Protein AF-A0A1K1NMK6-F1 (afdb_monomer_lite)

Structure (mmCIF, N/CA/C/O backbone):
data_AF-A0A1K1NMK6-F1
#
_entry.id   AF-A0A1K1NMK6-F1
#
loop_
_atom_site.group_PDB
_atom_site.id
_atom_site.type_symbol
_atom_site.label_atom_id
_atom_site.label_alt_id
_atom_site.label_comp_id
_atom_site.label_asym_id
_atom_site.label_entity_id
_atom_site.label_seq_id
_atom_site.pdbx_PDB_ins_code
_atom_site.Cartn_x
_atom_site.Cartn_y
_atom_site.Cartn_z
_atom_site.occupancy
_atom_site.B_iso_or_equiv
_atom_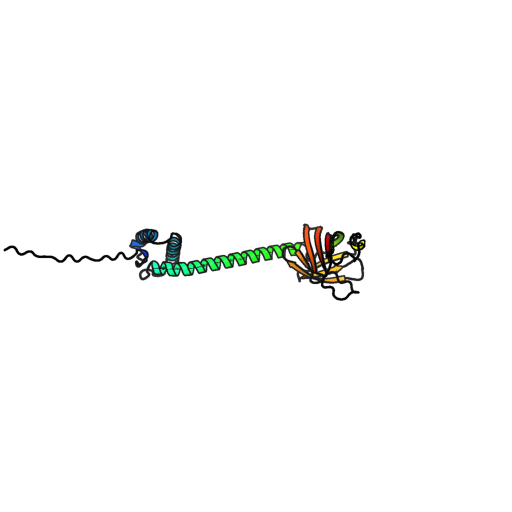site.auth_seq_id
_atom_site.auth_comp_id
_atom_site.auth_asym_id
_atom_site.auth_atom_id
_atom_site.pdbx_PDB_model_num
ATOM 1 N N . MET A 1 1 ? -52.861 19.900 84.228 1.00 41.59 1 MET A N 1
ATOM 2 C CA . MET A 1 1 ? -51.596 20.229 83.531 1.00 41.59 1 MET A CA 1
ATOM 3 C C . MET A 1 1 ? -51.278 19.106 82.549 1.00 41.59 1 MET A C 1
ATOM 5 O O . MET A 1 1 ? -50.979 18.002 82.983 1.00 41.59 1 MET A O 1
ATOM 9 N N . LYS A 1 2 ? -51.479 19.340 81.243 1.00 37.47 2 LYS A N 1
ATOM 10 C CA . LYS A 1 2 ? -51.299 18.334 80.180 1.00 37.47 2 LYS A CA 1
ATOM 11 C C . LYS A 1 2 ? -49.814 18.257 79.798 1.00 37.47 2 LYS A C 1
ATOM 13 O O . LYS A 1 2 ? -49.219 19.284 79.493 1.00 37.47 2 LYS A O 1
ATOM 18 N N . LYS A 1 3 ? -49.226 17.058 79.843 1.00 41.28 3 LYS A N 1
ATOM 19 C CA . LYS A 1 3 ? -47.840 16.796 79.424 1.00 41.28 3 LYS A CA 1
ATOM 20 C C . LYS A 1 3 ? -47.791 16.722 77.897 1.00 41.28 3 LYS A C 1
ATOM 22 O O . LYS A 1 3 ? -48.452 15.870 77.313 1.00 41.28 3 LYS A O 1
ATOM 27 N N . ILE A 1 4 ? -47.031 17.613 77.267 1.00 52.38 4 ILE A N 1
ATOM 28 C CA . ILE A 1 4 ? -46.725 17.554 75.835 1.00 52.38 4 ILE A CA 1
ATOM 29 C C . ILE A 1 4 ? -45.459 16.709 75.694 1.00 52.38 4 ILE A C 1
ATOM 31 O O . ILE A 1 4 ? -44.402 17.084 76.195 1.00 52.38 4 ILE A O 1
ATOM 35 N N . ILE A 1 5 ? -45.587 15.547 75.058 1.00 50.03 5 ILE A N 1
ATOM 36 C CA . ILE A 1 5 ? -44.456 14.703 74.670 1.00 50.03 5 ILE A CA 1
ATOM 37 C C . ILE A 1 5 ? -44.016 15.182 73.287 1.00 50.03 5 ILE A C 1
ATOM 39 O O . ILE A 1 5 ? -44.765 15.055 72.321 1.00 50.03 5 ILE A O 1
ATOM 43 N N . VAL A 1 6 ? -42.819 15.756 73.202 1.00 47.81 6 VAL A N 1
ATOM 44 C CA . VAL A 1 6 ? -42.178 16.116 71.932 1.00 47.81 6 VAL A CA 1
ATOM 45 C C . VAL A 1 6 ? -41.347 14.916 71.483 1.00 47.81 6 VAL A C 1
ATOM 47 O O . VAL A 1 6 ? -40.351 14.576 72.116 1.00 47.81 6 VAL A O 1
ATOM 50 N N . ILE A 1 7 ? -41.782 14.250 70.413 1.00 49.03 7 ILE A N 1
ATOM 51 C CA . ILE A 1 7 ? -41.023 13.188 69.742 1.00 49.03 7 ILE A CA 1
ATOM 52 C C . ILE A 1 7 ? -40.043 13.865 68.772 1.00 49.03 7 ILE A C 1
ATOM 54 O O . ILE A 1 7 ? -40.498 14.631 67.918 1.00 49.03 7 ILE A O 1
ATOM 58 N N . PRO A 1 8 ? -38.724 13.613 68.848 1.00 53.25 8 PRO A N 1
ATOM 59 C CA . PRO A 1 8 ? -37.797 14.135 67.857 1.00 53.25 8 PRO A CA 1
ATOM 60 C C . PRO A 1 8 ? -37.949 13.337 66.555 1.00 53.25 8 PRO A C 1
ATOM 62 O O . PRO A 1 8 ? -37.657 12.142 66.502 1.00 53.25 8 PRO A O 1
ATOM 65 N N . LEU A 1 9 ? -38.416 14.005 65.495 1.00 44.66 9 LEU A N 1
ATOM 66 C CA . LEU A 1 9 ? -38.339 13.497 64.128 1.00 44.66 9 LEU A CA 1
ATOM 67 C C . LEU A 1 9 ? -36.859 13.322 63.753 1.00 44.66 9 LEU A C 1
ATOM 69 O O . LEU A 1 9 ? -36.148 14.293 63.495 1.00 44.66 9 LEU A O 1
ATOM 73 N N . LEU A 1 10 ? -36.408 12.071 63.698 1.00 42.81 10 LEU A N 1
ATOM 74 C CA . LEU A 1 10 ? -35.197 11.670 62.990 1.00 42.81 10 LEU A CA 1
ATOM 75 C C . LEU A 1 10 ? -35.411 11.928 61.491 1.00 42.81 10 LEU A C 1
ATOM 77 O O . LEU A 1 10 ? -35.935 11.090 60.760 1.00 42.81 10 LEU A O 1
ATOM 81 N N . LEU A 1 11 ? -35.026 13.122 61.042 1.00 44.97 11 LEU A N 1
ATOM 82 C CA . LEU A 1 11 ? -34.820 13.438 59.633 1.00 44.97 11 LEU A CA 1
ATOM 83 C C . LEU A 1 11 ? -33.660 12.576 59.122 1.00 44.97 11 LEU A C 1
ATOM 85 O O . LEU A 1 11 ? -32.487 12.909 59.289 1.00 44.97 11 LEU A O 1
ATOM 89 N N . ILE A 1 12 ? -33.998 11.438 58.516 1.00 45.38 12 ILE A N 1
ATOM 90 C CA . ILE A 1 12 ? -33.067 10.648 57.716 1.00 45.38 12 ILE A CA 1
ATOM 91 C C . ILE A 1 12 ? -32.702 11.517 56.512 1.00 45.38 12 ILE A C 1
ATOM 93 O O . ILE A 1 12 ? -33.475 11.648 55.563 1.00 45.38 12 ILE A O 1
ATOM 97 N N . PHE A 1 13 ? -31.519 12.125 56.559 1.00 42.12 13 PHE A N 1
ATOM 98 C CA . PHE A 1 13 ? -30.844 12.660 55.385 1.00 42.12 13 PHE A CA 1
ATOM 99 C C . PHE A 1 13 ? -30.559 11.491 54.432 1.00 42.12 13 PHE A C 1
ATOM 101 O O . PHE A 1 13 ? -29.486 10.889 54.465 1.00 42.12 13 PHE A O 1
ATOM 108 N N . ILE A 1 14 ? -31.528 11.144 53.580 1.00 45.88 14 ILE A N 1
ATOM 109 C CA . ILE A 1 14 ? -31.266 10.384 52.358 1.00 45.88 14 ILE A CA 1
ATOM 110 C C . ILE A 1 14 ? -30.498 11.355 51.468 1.00 45.88 14 ILE A C 1
ATOM 112 O O . ILE A 1 14 ? -31.079 12.105 50.688 1.00 45.88 14 ILE A O 1
ATOM 116 N N . GLY A 1 15 ? -29.183 11.426 51.675 1.00 44.81 15 GLY A N 1
ATOM 117 C CA . GLY A 1 15 ? -28.306 12.158 50.780 1.00 44.81 15 GLY A CA 1
ATOM 118 C C . GLY A 1 15 ? -28.597 11.693 49.359 1.00 44.81 15 GLY A C 1
ATOM 119 O O . GLY A 1 15 ? -28.659 10.489 49.107 1.00 44.81 15 GLY A O 1
ATOM 120 N N . CYS A 1 16 ? -28.825 12.643 48.452 1.00 60.47 16 CYS A N 1
ATOM 121 C CA . CYS A 1 16 ? -28.960 12.400 47.021 1.00 60.47 16 CYS A CA 1
ATOM 122 C C . CYS A 1 16 ? -27.633 11.853 46.471 1.00 60.47 16 CYS A C 1
ATOM 124 O O . CYS A 1 16 ? -26.895 12.562 45.792 1.00 60.47 16 CYS A O 1
ATOM 126 N N . SER A 1 17 ? -27.290 10.605 46.797 1.00 70.25 17 SER A N 1
ATOM 127 C CA . SER A 1 17 ? -26.200 9.897 46.143 1.00 70.25 17 SER A CA 1
ATOM 128 C C . SER A 1 17 ? -26.607 9.713 44.691 1.00 70.25 17 SER A C 1
ATOM 130 O O . SER A 1 17 ? -27.687 9.171 44.421 1.00 70.25 17 SER A O 1
ATOM 132 N N . LYS A 1 18 ? -25.763 10.170 43.769 1.00 86.88 18 LYS A N 1
ATOM 133 C CA . LYS A 1 18 ? -26.010 10.022 42.335 1.00 86.88 18 LYS A CA 1
ATOM 134 C C . LYS A 1 18 ? -26.200 8.545 42.001 1.00 86.88 18 LYS A C 1
ATOM 136 O O . LYS A 1 18 ? -25.515 7.684 42.559 1.00 86.88 18 LYS A O 1
ATOM 141 N N . ALA A 1 19 ? -27.105 8.228 41.083 1.00 90.25 19 ALA A N 1
ATOM 142 C CA . ALA A 1 19 ? -27.350 6.855 40.662 1.00 90.25 19 ALA A CA 1
ATOM 143 C C . ALA A 1 19 ? -26.067 6.163 40.162 1.00 90.25 19 ALA A C 1
ATOM 145 O O . ALA A 1 19 ? -25.898 4.966 40.389 1.00 90.25 19 ALA A O 1
ATOM 146 N N . ILE A 1 20 ? -25.130 6.908 39.560 1.00 92.94 20 ILE A N 1
ATOM 147 C CA . ILE A 1 20 ? -23.831 6.377 39.101 1.00 92.94 20 ILE A CA 1
ATOM 148 C C . ILE A 1 20 ? -22.909 5.902 40.243 1.00 92.94 20 ILE A C 1
ATOM 150 O O . ILE A 1 20 ? -22.047 5.048 40.034 1.00 92.94 20 ILE A O 1
ATOM 154 N N . GLU A 1 21 ? -23.091 6.405 41.464 1.00 93.81 21 GLU A N 1
ATOM 155 C CA . GLU A 1 21 ? -22.270 6.042 42.629 1.00 93.81 21 GLU A CA 1
ATOM 156 C C . GLU A 1 21 ? -22.760 4.758 43.316 1.00 93.81 21 GLU A C 1
ATOM 158 O O . GLU A 1 21 ? -22.077 4.218 44.193 1.00 93.81 21 GLU A O 1
ATOM 163 N N . LYS A 1 22 ? -23.928 4.241 42.910 1.00 93.44 22 LYS A N 1
ATOM 164 C CA . LYS A 1 22 ? -24.489 3.000 43.441 1.00 93.44 22 LYS A CA 1
ATOM 165 C C . LYS A 1 22 ? -23.594 1.804 43.114 1.00 93.44 22 LYS A C 1
ATOM 167 O O . LYS A 1 22 ? -23.014 1.699 42.030 1.00 93.44 22 LYS A O 1
ATOM 172 N N . LYS A 1 23 ? -23.542 0.856 44.053 1.00 94.81 23 LYS A N 1
ATOM 173 C CA . LYS A 1 23 ? -23.023 -0.494 43.801 1.00 94.81 23 LYS A CA 1
ATOM 174 C C . LYS A 1 23 ? -23.967 -1.241 42.867 1.00 94.81 23 LYS A C 1
ATOM 176 O O . LYS A 1 23 ? -25.185 -1.125 43.000 1.00 94.81 23 LYS A O 1
ATOM 181 N N . TYR A 1 24 ? -23.401 -2.025 41.962 1.00 94.88 24 TYR A N 1
ATOM 182 C CA . TYR A 1 24 ? -24.178 -2.835 41.042 1.00 94.88 24 TYR A CA 1
ATOM 183 C C . TYR A 1 24 ? -24.958 -3.929 41.774 1.00 94.88 24 TYR A C 1
ATOM 185 O O . T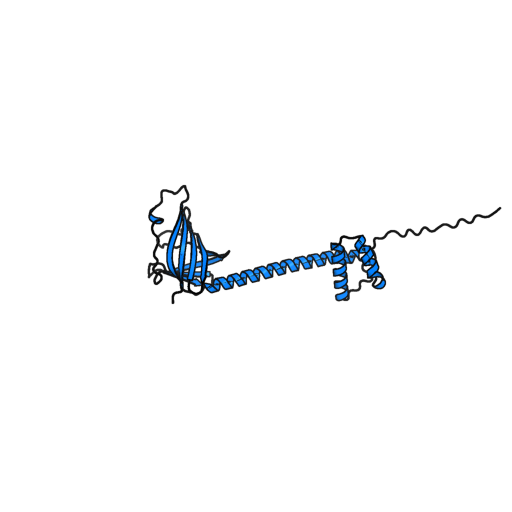YR A 1 24 ? -24.429 -4.652 42.621 1.00 94.88 24 TYR A O 1
ATOM 193 N N . LYS A 1 25 ? -26.227 -4.084 41.395 1.00 93.50 25 LYS A N 1
ATOM 194 C CA . LYS A 1 25 ? -27.092 -5.183 41.821 1.00 93.50 25 LYS A CA 1
ATOM 195 C C . LYS A 1 25 ? -27.885 -5.676 40.621 1.00 93.50 25 LYS A C 1
ATOM 197 O O . LYS A 1 25 ? -28.603 -4.910 39.989 1.00 93.50 25 LYS A O 1
ATOM 202 N N . LYS A 1 26 ? -27.816 -6.983 40.352 1.00 92.06 26 LYS A N 1
ATOM 203 C CA . LYS A 1 26 ? -28.509 -7.610 39.213 1.00 92.06 26 LYS A CA 1
ATOM 204 C C . LYS A 1 26 ? -30.023 -7.353 39.225 1.00 92.06 26 LYS A C 1
ATOM 206 O O . LYS A 1 26 ? -30.609 -7.158 38.170 1.00 92.06 26 LYS A O 1
ATOM 211 N N . ALA A 1 27 ? -30.644 -7.343 40.407 1.00 93.62 27 ALA A N 1
ATOM 212 C CA . ALA A 1 27 ? -32.090 -7.165 40.551 1.00 93.62 27 ALA A CA 1
ATOM 213 C C . ALA A 1 27 ? -32.581 -5.755 40.174 1.00 93.62 27 ALA A C 1
ATOM 215 O O . ALA A 1 27 ? -33.687 -5.629 39.665 1.00 93.62 27 ALA A O 1
ATOM 216 N N . SER A 1 28 ? -31.769 -4.714 40.392 1.00 92.94 28 SER A N 1
ATOM 217 C CA . SER A 1 28 ? -32.135 -3.311 40.136 1.00 92.94 28 SER A CA 1
ATOM 218 C C . SER A 1 28 ? -31.441 -2.713 38.912 1.00 92.94 28 SER A C 1
ATOM 220 O O . SER A 1 28 ? -31.580 -1.522 38.652 1.00 92.94 28 SER A O 1
ATOM 222 N N . GLU A 1 29 ? -30.691 -3.508 38.143 1.00 93.00 29 GLU A N 1
ATOM 223 C CA . GLU A 1 29 ? -29.824 -3.009 37.071 1.00 93.00 29 GLU A CA 1
ATOM 224 C C . GLU A 1 29 ? -30.554 -2.111 36.070 1.00 93.00 29 GLU A C 1
ATOM 226 O O . GLU A 1 29 ? -30.067 -1.035 35.731 1.00 93.00 29 GLU A O 1
ATOM 231 N N . THR A 1 30 ? -31.722 -2.537 35.591 1.00 94.44 30 THR A N 1
ATOM 232 C CA . THR A 1 30 ? -32.489 -1.780 34.595 1.00 94.44 30 THR A CA 1
ATOM 233 C C . THR A 1 30 ? -32.907 -0.412 35.133 1.00 94.44 30 THR A C 1
ATOM 235 O O . THR A 1 30 ? -32.768 0.594 34.438 1.00 94.44 30 THR A O 1
ATOM 238 N N . GLU A 1 31 ? -33.380 -0.364 36.378 1.00 95.12 31 GLU A N 1
ATOM 239 C CA . GLU A 1 31 ? -33.800 0.869 37.049 1.00 95.12 31 GLU A CA 1
ATOM 240 C C . GLU A 1 31 ? -32.606 1.790 37.309 1.00 95.12 31 GLU A C 1
ATOM 242 O O . GLU A 1 31 ? -32.657 2.983 36.999 1.00 95.12 31 GLU A O 1
ATOM 247 N N . ASP A 1 32 ? -31.502 1.226 37.802 1.00 94.88 32 ASP A N 1
ATOM 248 C CA . ASP A 1 32 ? -30.266 1.960 38.046 1.00 94.88 32 ASP A CA 1
ATOM 249 C C . ASP A 1 32 ? -29.718 2.553 36.740 1.00 94.88 32 ASP A C 1
ATOM 251 O O . ASP A 1 32 ? -29.391 3.737 36.694 1.00 94.88 32 ASP A O 1
ATOM 255 N N . LEU A 1 33 ? -29.695 1.788 35.643 1.00 95.50 33 LEU A N 1
ATOM 256 C CA . LEU A 1 33 ? -29.252 2.274 34.333 1.00 95.50 33 LEU A CA 1
ATOM 257 C C . LEU A 1 33 ? -30.162 3.370 33.763 1.00 95.50 33 LEU A C 1
ATOM 259 O O . LEU A 1 33 ? -29.664 4.289 33.110 1.00 95.50 33 LEU A O 1
ATOM 263 N N . LEU A 1 34 ? -31.477 3.302 33.983 1.00 94.88 34 LEU A N 1
ATOM 264 C CA . LEU A 1 34 ? -32.407 4.356 33.566 1.00 94.88 34 LEU A CA 1
ATOM 265 C C . LEU A 1 34 ? -32.190 5.653 34.352 1.00 94.88 34 LEU A C 1
ATOM 267 O O . LEU A 1 34 ? -32.253 6.734 33.761 1.00 94.88 34 LEU A O 1
ATOM 271 N N . ALA A 1 35 ? -31.913 5.554 35.653 1.00 94.94 35 ALA A N 1
ATOM 272 C CA . ALA A 1 35 ? -31.567 6.704 36.481 1.00 94.94 35 ALA A CA 1
ATOM 273 C C . ALA A 1 35 ? -30.217 7.304 36.054 1.00 94.94 35 ALA A C 1
ATOM 275 O O . ALA A 1 35 ? -30.139 8.494 35.758 1.00 94.94 35 ALA A O 1
ATOM 276 N N . ILE A 1 36 ? -29.190 6.463 35.888 1.00 95.62 36 ILE A N 1
ATOM 277 C CA . ILE A 1 36 ? -27.852 6.865 35.434 1.00 95.62 36 ILE A CA 1
ATOM 278 C C . ILE A 1 36 ? -27.903 7.567 34.076 1.00 95.62 36 ILE A C 1
ATOM 280 O O . ILE A 1 36 ? -27.234 8.579 33.887 1.00 95.62 36 ILE A O 1
ATOM 284 N N . ARG A 1 37 ? -28.714 7.079 33.126 1.00 94.88 37 ARG A N 1
ATOM 285 C CA . ARG A 1 37 ? -28.856 7.693 31.794 1.00 94.88 37 ARG A CA 1
ATOM 286 C C . ARG A 1 37 ? -29.234 9.178 31.856 1.00 94.88 37 ARG A C 1
ATOM 288 O O . ARG A 1 37 ? -28.885 9.914 30.939 1.00 94.88 37 ARG A O 1
ATOM 295 N N . LYS A 1 38 ? -29.953 9.608 32.898 1.00 94.19 38 LYS A N 1
ATOM 296 C CA . LYS A 1 38 ? -30.340 11.013 33.107 1.00 94.19 38 LYS A CA 1
ATOM 297 C C . LYS A 1 38 ? -29.205 11.859 33.699 1.00 94.19 38 LYS A C 1
ATOM 299 O O . LYS A 1 38 ? -29.249 13.077 33.591 1.00 94.19 38 LYS A O 1
ATOM 304 N N . GLU A 1 39 ? -28.209 11.226 34.315 1.00 93.75 39 GLU A N 1
ATOM 305 C CA . GLU A 1 39 ? -27.114 11.883 35.040 1.00 93.75 39 GLU A CA 1
ATOM 306 C C . GLU A 1 39 ? -25.821 12.014 34.221 1.00 93.75 39 GLU A C 1
ATOM 308 O O . GLU A 1 39 ? -24.980 12.856 34.537 1.00 93.75 39 GLU A O 1
ATOM 313 N N . ILE A 1 40 ? -25.633 11.188 33.184 1.00 94.00 40 ILE A N 1
ATOM 314 C CA . ILE A 1 40 ? -24.395 11.141 32.390 1.00 94.00 40 ILE A CA 1
ATOM 315 C C . ILE A 1 40 ? -24.644 11.387 30.898 1.00 94.00 40 ILE A C 1
ATOM 317 O O . ILE A 1 40 ? -25.756 11.255 30.390 1.00 94.00 40 ILE A O 1
ATOM 321 N N . LYS A 1 41 ? -23.576 11.716 30.161 1.00 95.25 41 LYS A N 1
ATOM 322 C CA . LYS A 1 41 ? -23.638 11.915 28.705 1.00 95.25 41 LYS A CA 1
ATOM 323 C C . LYS A 1 41 ? -24.034 10.620 27.987 1.00 95.25 41 LYS A C 1
ATOM 325 O O . LYS A 1 41 ? -23.657 9.523 28.394 1.00 95.25 41 LYS A O 1
ATOM 330 N N . VAL A 1 42 ? -24.710 10.751 26.843 1.00 93.44 42 VAL A N 1
ATOM 331 C CA . VAL A 1 42 ? -25.148 9.608 26.014 1.00 93.44 42 VAL A CA 1
ATOM 332 C C . VAL A 1 42 ? -23.985 8.682 25.639 1.00 93.44 42 VAL A C 1
ATOM 334 O O . VAL A 1 42 ? -24.145 7.464 25.656 1.00 93.44 42 VAL A O 1
ATOM 337 N N . TYR A 1 43 ? -22.815 9.244 25.319 1.00 93.94 43 TYR A N 1
ATOM 338 C CA . TYR A 1 43 ? -21.610 8.466 25.021 1.00 93.94 43 TYR A CA 1
ATOM 339 C C . TYR A 1 43 ? -21.154 7.629 26.223 1.00 93.94 43 TYR A C 1
ATOM 341 O O . TYR A 1 43 ? -20.997 6.417 26.104 1.00 93.94 43 TYR A O 1
ATOM 349 N N . ASP A 1 44 ? -21.046 8.251 27.397 1.00 95.12 44 ASP A N 1
ATOM 350 C CA . ASP A 1 44 ? -20.652 7.584 28.641 1.00 95.12 44 ASP A CA 1
ATOM 351 C C . ASP A 1 44 ? -21.634 6.471 29.019 1.00 95.12 44 ASP A C 1
ATOM 353 O O . ASP A 1 44 ? -21.228 5.385 29.424 1.00 95.12 44 ASP A O 1
ATOM 357 N N . TYR A 1 45 ? -22.931 6.693 28.807 1.00 95.75 45 TYR A N 1
ATOM 358 C CA . TYR A 1 45 ? -23.945 5.663 29.010 1.00 95.75 45 TYR A CA 1
ATOM 359 C C . TYR A 1 45 ? -23.763 4.456 28.080 1.00 95.75 45 TYR A C 1
ATOM 361 O O . TYR A 1 45 ? -23.885 3.310 28.520 1.00 95.75 45 TYR A O 1
ATOM 369 N N . LYS A 1 46 ? -23.432 4.687 26.802 1.00 94.56 46 LYS A N 1
ATOM 370 C CA . LYS A 1 46 ? -23.120 3.604 25.856 1.00 94.56 46 LYS A CA 1
ATOM 371 C C . LYS A 1 46 ? -21.882 2.821 26.299 1.00 94.56 46 LYS A C 1
ATOM 373 O O . LYS A 1 46 ? -21.932 1.593 26.296 1.00 94.56 46 LYS A O 1
ATOM 378 N N . VAL A 1 47 ? -20.824 3.514 26.729 1.00 95.00 47 VAL A N 1
ATOM 379 C CA . VAL A 1 47 ? -19.596 2.889 27.250 1.00 95.00 47 VAL A CA 1
ATOM 380 C C . VAL A 1 47 ? -19.891 2.061 28.501 1.00 95.00 47 VAL A C 1
ATOM 382 O O . VAL A 1 47 ? -19.461 0.914 28.579 1.00 95.00 47 VAL A O 1
ATOM 385 N N . LEU A 1 48 ? -20.685 2.581 29.443 1.00 96.56 48 LEU A N 1
ATOM 386 C CA . LEU A 1 48 ? -21.078 1.845 30.648 1.00 96.56 48 LEU A CA 1
ATOM 387 C C . LEU A 1 48 ? -21.839 0.558 30.309 1.00 96.56 48 LEU A C 1
ATOM 389 O O . LEU A 1 48 ? -21.512 -0.505 30.833 1.00 96.56 48 LEU A O 1
ATOM 393 N N . LYS A 1 49 ? -22.838 0.631 29.420 1.00 96.00 49 LYS A N 1
ATOM 394 C CA . LYS A 1 49 ? -23.591 -0.557 28.987 1.00 96.00 49 LYS A CA 1
ATOM 395 C C . LYS A 1 49 ? -22.698 -1.583 28.298 1.00 96.00 49 LYS A C 1
ATOM 397 O O . LYS A 1 49 ? -22.814 -2.775 28.576 1.00 96.00 49 LYS A O 1
ATOM 402 N N . TRP A 1 50 ? -21.828 -1.124 27.401 1.00 96.12 50 TRP A N 1
ATOM 403 C CA . TRP A 1 50 ? -20.867 -1.985 26.719 1.00 96.12 50 TRP A CA 1
ATOM 404 C C . TRP A 1 50 ? -19.946 -2.685 27.723 1.00 96.12 50 TRP A C 1
ATOM 406 O O . TRP A 1 50 ? -19.811 -3.907 27.681 1.00 96.12 50 TRP A O 1
ATOM 416 N N . GLN A 1 51 ? -19.400 -1.936 28.680 1.00 95.62 51 GLN A N 1
ATOM 417 C CA . GLN A 1 51 ? -18.528 -2.477 29.712 1.00 95.62 51 GLN A CA 1
ATOM 418 C C . GLN A 1 51 ? -19.260 -3.486 30.601 1.00 95.62 51 GLN A C 1
ATOM 420 O O . GLN A 1 51 ? -18.735 -4.564 30.852 1.00 95.62 51 GLN A O 1
ATOM 425 N N . LEU A 1 52 ? -20.489 -3.198 31.035 1.00 95.44 52 LEU A N 1
ATOM 426 C CA . LEU A 1 52 ? -21.300 -4.159 31.791 1.00 95.44 52 LEU A CA 1
ATOM 427 C C . LEU A 1 52 ? -21.496 -5.468 31.020 1.00 95.44 52 LEU A C 1
ATOM 429 O O . LEU A 1 52 ? -21.329 -6.546 31.587 1.00 95.44 52 LEU A O 1
ATOM 433 N N . SER A 1 53 ? -21.809 -5.383 29.725 1.00 94.31 53 SER A N 1
ATOM 434 C CA . SER A 1 53 ? -21.939 -6.561 28.863 1.00 94.31 53 SER A CA 1
ATOM 435 C C . SER A 1 53 ? -20.625 -7.339 28.765 1.00 94.31 53 SER A C 1
ATOM 437 O O . SER A 1 53 ? -20.632 -8.568 28.865 1.00 94.31 53 SER A O 1
ATOM 439 N N . PHE A 1 54 ? -19.498 -6.641 28.603 1.00 94.31 54 PHE A N 1
ATOM 440 C CA . PHE A 1 54 ? -18.175 -7.258 28.567 1.00 94.31 54 PHE A CA 1
ATOM 441 C C . PHE A 1 54 ? -17.875 -8.006 29.870 1.00 94.31 54 PHE A C 1
ATOM 443 O O . PHE A 1 54 ? -17.504 -9.177 29.834 1.00 94.31 54 PHE A O 1
ATOM 450 N N . LEU A 1 55 ? -18.045 -7.354 31.023 1.00 95.00 55 LEU A N 1
ATOM 451 C CA . LEU A 1 55 ? -17.674 -7.940 32.312 1.00 95.00 55 LEU A CA 1
ATOM 452 C C . LEU A 1 55 ? -18.542 -9.167 32.630 1.00 95.00 55 LEU A C 1
ATOM 454 O O . LEU A 1 55 ? -18.034 -10.191 33.078 1.00 95.00 55 LEU A O 1
ATOM 458 N N . LYS A 1 56 ? -19.840 -9.103 32.304 1.00 93.75 56 LYS A N 1
ATOM 459 C CA . LYS A 1 56 ? -20.765 -10.241 32.421 1.00 93.75 56 LYS A CA 1
ATOM 460 C C . LYS A 1 56 ? -20.374 -11.413 31.528 1.00 93.75 56 LYS A C 1
ATOM 462 O O . LYS A 1 56 ? -20.407 -12.555 31.976 1.00 93.75 56 LYS A O 1
ATOM 467 N N . SER A 1 57 ? -19.997 -11.136 30.281 1.00 94.75 57 SER A N 1
ATOM 468 C CA . SER A 1 57 ? -19.580 -12.175 29.328 1.00 94.75 57 SER A CA 1
ATOM 469 C C . SER A 1 57 ? -18.293 -12.873 29.781 1.00 94.75 57 SER A C 1
ATOM 471 O O . SER A 1 57 ? -18.140 -14.072 29.576 1.00 94.75 57 SER A O 1
ATOM 473 N N . ASN A 1 58 ? -17.413 -12.145 30.476 1.00 94.38 58 ASN A N 1
ATOM 474 C CA . ASN A 1 58 ? -16.190 -12.674 31.085 1.00 94.38 58 ASN A CA 1
ATOM 475 C C . ASN A 1 58 ? -16.393 -13.239 32.504 1.00 94.38 58 ASN A C 1
ATOM 477 O O . ASN A 1 58 ? -15.418 -13.573 33.170 1.00 94.38 58 ASN A O 1
ATOM 481 N N . LYS A 1 59 ? -17.647 -13.381 32.964 1.00 93.25 59 LYS A N 1
ATOM 482 C CA . LYS A 1 59 ? -18.011 -13.949 34.274 1.00 93.25 59 LYS A CA 1
ATOM 483 C C . LYS A 1 59 ? -17.365 -13.233 35.474 1.00 93.25 59 LYS A C 1
ATOM 485 O O . LYS A 1 59 ? -17.130 -13.860 36.503 1.00 93.25 59 LYS A O 1
ATOM 490 N N . GLU A 1 60 ? -17.099 -11.931 35.367 1.00 91.44 60 GLU A N 1
ATOM 491 C CA . GLU A 1 60 ? -16.607 -11.151 36.506 1.00 91.44 60 GLU A CA 1
ATOM 492 C C . GLU A 1 60 ? -17.705 -10.943 37.562 1.00 91.44 60 GLU A C 1
ATOM 494 O O . GLU A 1 60 ? -18.863 -10.676 37.227 1.00 91.44 60 GLU A O 1
ATOM 499 N N . ASP A 1 61 ? -17.333 -11.000 38.846 1.00 91.31 61 ASP A N 1
ATOM 500 C CA . ASP A 1 61 ? -18.217 -10.568 39.930 1.00 91.31 61 ASP A CA 1
ATOM 501 C C . ASP A 1 61 ? -18.288 -9.035 39.979 1.00 91.31 61 ASP A C 1
ATOM 503 O O . ASP A 1 61 ? -17.279 -8.326 40.058 1.00 91.31 61 ASP A O 1
ATOM 507 N N . LEU A 1 62 ? -19.516 -8.527 39.920 1.00 92.62 62 LEU A N 1
ATOM 508 C CA . LEU A 1 62 ? -19.835 -7.103 39.875 1.00 92.62 62 LEU A CA 1
ATOM 509 C C . LEU A 1 62 ? -20.459 -6.598 41.176 1.00 92.62 62 LEU A C 1
ATOM 511 O O . LEU A 1 62 ? -20.643 -5.395 41.322 1.00 92.62 62 LEU A O 1
ATOM 515 N N . SER A 1 63 ? -20.808 -7.485 42.112 1.00 88.44 63 SER A N 1
ATOM 516 C CA . SER A 1 63 ? -21.609 -7.159 43.301 1.00 88.44 63 SER A CA 1
ATOM 517 C C . SER A 1 63 ? -20.969 -6.101 44.214 1.00 88.44 63 SER A C 1
ATOM 519 O O . SER A 1 63 ? -21.664 -5.334 44.887 1.00 88.44 63 SER A O 1
ATOM 521 N N . SER A 1 64 ? -19.638 -6.023 44.213 1.00 90.12 64 SER A N 1
ATOM 522 C CA . SER A 1 64 ? -18.854 -5.045 44.966 1.00 90.12 64 SER A CA 1
ATOM 523 C C . SER A 1 64 ? -18.542 -3.764 44.184 1.00 90.12 64 SER A C 1
ATOM 525 O O . SER A 1 64 ? -18.219 -2.754 44.815 1.00 90.12 64 SER A O 1
ATOM 527 N N . LYS A 1 65 ? -18.676 -3.780 42.849 1.00 93.31 65 LYS A N 1
ATOM 528 C CA . LYS A 1 65 ? -18.267 -2.689 41.952 1.00 93.31 65 LYS A CA 1
ATOM 529 C C . LYS A 1 65 ? -19.340 -1.610 41.847 1.00 93.31 65 LYS A C 1
ATOM 531 O O . LYS A 1 65 ? -20.537 -1.899 41.751 1.00 93.31 65 LYS A O 1
ATOM 536 N N . ARG A 1 66 ? -18.920 -0.345 41.818 1.00 95.81 66 ARG A N 1
ATOM 537 C CA . ARG A 1 66 ? -19.816 0.792 41.542 1.00 95.81 66 ARG A CA 1
ATOM 538 C C . ARG A 1 66 ? -19.945 1.041 40.043 1.00 95.81 66 ARG A C 1
ATOM 540 O O . ARG A 1 66 ? -19.010 0.793 39.282 1.00 95.81 66 ARG A O 1
ATOM 547 N N . TYR A 1 67 ? -21.078 1.592 39.603 1.00 95.88 67 TYR A N 1
ATOM 548 C CA . TYR A 1 67 ? -21.249 1.950 38.187 1.00 95.88 67 TYR A CA 1
ATOM 549 C C . TYR A 1 67 ? -20.223 2.983 37.713 1.00 95.88 67 TYR A C 1
ATOM 551 O O . TYR A 1 67 ? -19.748 2.888 36.585 1.00 95.88 67 TYR A O 1
ATOM 559 N N . GLN A 1 68 ? -19.827 3.920 38.576 1.00 96.12 68 GLN A N 1
ATOM 560 C CA . GLN A 1 68 ? -18.781 4.897 38.281 1.00 96.12 68 GLN A CA 1
ATOM 561 C C . GLN A 1 68 ? -17.419 4.245 38.001 1.00 96.12 68 GLN A C 1
ATOM 563 O O . GLN A 1 68 ? -16.764 4.609 37.027 1.00 96.12 68 GLN A O 1
ATOM 568 N N . GLU A 1 69 ? -17.009 3.267 38.812 1.00 95.19 69 GLU A N 1
ATOM 569 C CA . GLU A 1 69 ? -15.754 2.523 38.625 1.00 95.19 69 GLU A CA 1
ATOM 570 C C . GLU A 1 69 ? -15.793 1.727 37.318 1.00 95.19 69 GLU A C 1
ATOM 572 O O . GLU A 1 69 ? -14.846 1.740 36.533 1.00 95.19 69 GLU A O 1
ATOM 577 N N . MET A 1 70 ? -16.930 1.084 37.035 1.00 96.25 70 MET A N 1
ATOM 578 C CA . MET A 1 70 ? -17.124 0.373 35.774 1.00 96.25 70 MET A CA 1
ATOM 579 C C . MET A 1 70 ? -17.096 1.324 34.579 1.00 96.25 70 MET A C 1
ATOM 581 O O . MET A 1 70 ? -16.484 0.994 33.571 1.00 96.25 70 MET A O 1
ATOM 585 N N . LEU A 1 71 ? -17.695 2.511 34.674 1.00 96.94 71 LEU A N 1
ATOM 586 C CA . LEU A 1 71 ? -17.615 3.515 33.615 1.00 96.94 71 LEU A CA 1
ATOM 587 C C . LEU A 1 71 ? -16.172 3.988 33.396 1.00 96.94 71 LEU A C 1
ATOM 589 O O . LEU A 1 71 ? -15.755 4.093 32.247 1.00 96.94 71 LEU A O 1
ATOM 593 N N . ALA A 1 72 ? -15.412 4.252 34.461 1.00 95.94 72 ALA A N 1
ATOM 594 C CA . ALA A 1 72 ? -14.015 4.670 34.356 1.00 95.94 72 ALA A CA 1
ATOM 595 C C . ALA A 1 72 ? -13.164 3.603 33.645 1.00 95.94 72 ALA A C 1
ATOM 597 O O . ALA A 1 72 ? -12.585 3.885 32.596 1.00 95.94 72 ALA A O 1
ATOM 598 N N . ASN A 1 73 ? -13.212 2.357 34.123 1.00 94.50 73 ASN A N 1
ATOM 599 C CA . ASN A 1 73 ? -12.500 1.231 33.506 1.00 94.50 73 ASN A CA 1
ATOM 600 C C . ASN A 1 73 ? -13.004 0.945 32.081 1.00 94.50 73 ASN A C 1
ATOM 602 O O . ASN A 1 73 ? -12.252 0.534 31.200 1.00 94.50 73 ASN A O 1
ATOM 606 N N . GLY A 1 74 ? -14.301 1.151 31.843 1.00 94.75 74 GLY A N 1
ATOM 607 C CA . GLY A 1 74 ? -14.916 1.018 30.529 1.00 94.75 74 GLY A CA 1
ATOM 608 C C . GLY A 1 74 ? -14.399 2.056 29.541 1.00 94.75 74 GLY A C 1
ATOM 609 O O . GLY A 1 74 ? -14.155 1.708 28.393 1.00 94.75 74 GLY A O 1
ATOM 610 N N . LYS A 1 75 ? -14.194 3.308 29.968 1.00 96.19 75 LYS A N 1
ATOM 611 C CA . LYS A 1 75 ? -13.622 4.367 29.122 1.00 96.19 75 LYS A CA 1
ATOM 612 C C . LYS A 1 75 ? -12.188 4.052 28.721 1.00 96.19 75 LYS A C 1
ATOM 614 O O . LYS A 1 75 ? -11.868 4.182 27.546 1.00 96.19 75 LYS A O 1
ATOM 619 N N . GLU A 1 76 ? -11.367 3.614 29.670 1.00 94.38 76 GLU A N 1
ATOM 620 C CA . GLU A 1 76 ? -9.986 3.198 29.409 1.00 94.38 76 GLU A CA 1
ATOM 621 C C . GLU A 1 76 ? -9.947 2.066 28.374 1.00 94.38 76 GLU A C 1
ATOM 623 O O . GLU A 1 76 ? -9.438 2.246 27.269 1.00 94.38 76 GLU A O 1
ATOM 628 N N . ARG A 1 77 ? -10.644 0.957 28.646 1.00 92.94 77 ARG A N 1
ATOM 629 C CA . ARG A 1 77 ? -10.696 -0.188 27.726 1.00 92.94 77 ARG A CA 1
ATOM 630 C C . ARG A 1 77 ? -11.306 0.158 26.366 1.00 92.94 77 ARG A C 1
ATOM 632 O O . ARG A 1 77 ? -10.927 -0.410 25.339 1.00 92.94 77 ARG A O 1
ATOM 639 N N . TRP A 1 78 ? -12.298 1.044 26.339 1.00 93.00 78 TRP A N 1
ATOM 640 C CA . TRP A 1 78 ? -12.919 1.488 25.096 1.00 93.00 78 TRP A CA 1
ATOM 641 C C . TRP A 1 78 ? -11.940 2.302 24.251 1.00 93.00 78 TRP A C 1
ATOM 643 O O . TRP A 1 78 ? -11.855 2.073 23.045 1.00 93.00 78 TRP A O 1
ATOM 653 N N . ASN A 1 79 ? -11.161 3.189 24.872 1.00 92.50 79 ASN A N 1
ATOM 654 C CA . ASN A 1 79 ? -10.111 3.935 24.187 1.00 92.50 79 ASN A CA 1
ATOM 655 C C . ASN A 1 79 ? -9.043 2.995 23.614 1.00 92.50 79 ASN A C 1
ATOM 657 O O . ASN A 1 79 ? -8.701 3.138 22.442 1.00 92.50 79 ASN A O 1
ATOM 661 N N . ASP A 1 80 ? -8.614 1.978 24.364 1.00 92.88 80 ASP A N 1
ATOM 662 C CA . ASP A 1 80 ? -7.681 0.958 23.860 1.00 92.88 80 ASP A CA 1
ATOM 663 C C . ASP A 1 80 ? -8.269 0.184 22.676 1.00 92.88 80 ASP A C 1
ATOM 665 O O . ASP A 1 80 ? -7.603 -0.066 21.670 1.00 92.88 80 ASP A O 1
ATOM 669 N N . THR A 1 81 ? -9.556 -0.163 22.758 1.00 90.94 81 THR A N 1
ATOM 670 C CA . THR 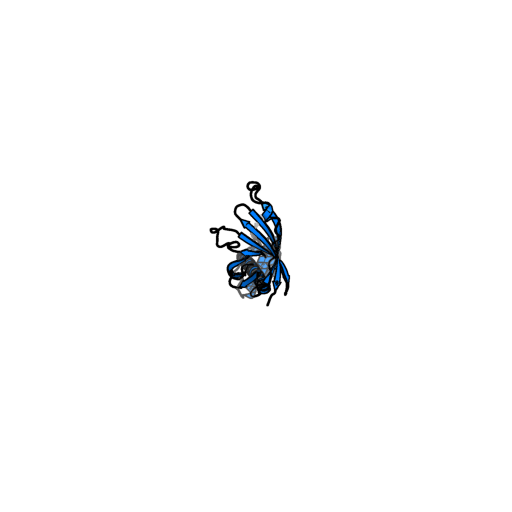A 1 81 ? -10.271 -0.850 21.675 1.00 90.94 81 THR A CA 1
ATOM 671 C C . THR A 1 81 ? -10.334 0.020 20.420 1.00 90.94 81 THR A C 1
ATOM 673 O O . THR A 1 81 ? -10.146 -0.483 19.311 1.00 90.94 81 THR A O 1
ATOM 676 N N . LEU A 1 82 ? -10.588 1.322 20.571 1.00 91.19 82 LEU A N 1
ATOM 677 C CA . LEU A 1 82 ? -10.589 2.271 19.460 1.00 91.19 82 LEU A CA 1
ATOM 678 C C . LEU A 1 82 ? -9.189 2.453 18.868 1.00 91.19 82 LEU A C 1
ATOM 680 O O . LEU A 1 82 ? -9.055 2.427 17.646 1.00 91.19 82 LEU A O 1
ATOM 684 N N . ALA A 1 83 ? -8.158 2.580 19.706 1.00 93.38 83 ALA A N 1
ATOM 685 C CA . ALA A 1 83 ? -6.771 2.689 19.265 1.00 93.38 83 ALA A CA 1
ATOM 686 C C . ALA A 1 83 ? -6.347 1.448 18.469 1.00 93.38 83 ALA A C 1
ATOM 688 O O . ALA A 1 83 ? -5.837 1.569 17.355 1.00 93.38 83 ALA A O 1
ATOM 689 N N . LYS A 1 84 ? -6.663 0.250 18.976 1.00 93.88 84 LYS A N 1
ATOM 690 C CA . LYS A 1 84 ? -6.393 -1.014 18.284 1.00 93.88 84 LYS A CA 1
ATOM 691 C C . LYS A 1 84 ? -7.150 -1.122 16.963 1.00 93.88 84 LYS A C 1
ATOM 693 O O . LYS A 1 84 ? -6.570 -1.520 15.962 1.00 93.88 84 LYS A O 1
ATOM 698 N N . ARG A 1 85 ? -8.428 -0.731 16.921 1.00 92.12 85 ARG A N 1
ATOM 699 C CA . ARG A 1 85 ? -9.204 -0.704 15.668 1.00 92.12 85 ARG A CA 1
ATOM 700 C C . ARG A 1 85 ? -8.601 0.246 14.641 1.00 92.12 85 ARG A C 1
ATOM 702 O O . ARG A 1 85 ? -8.522 -0.122 13.477 1.00 92.12 85 ARG A O 1
ATOM 709 N N . LYS A 1 86 ? -8.174 1.437 15.069 1.00 93.81 86 LYS A N 1
ATOM 710 C CA . LYS A 1 86 ? -7.506 2.403 14.193 1.00 93.81 86 LYS A CA 1
ATOM 711 C C . LYS A 1 86 ? -6.200 1.827 13.640 1.00 93.81 86 LYS A C 1
ATOM 713 O O . LYS A 1 86 ? -6.000 1.884 12.437 1.00 93.81 86 LYS A O 1
ATOM 718 N N . SER A 1 87 ? -5.371 1.226 14.495 1.00 94.69 87 SER A N 1
ATOM 719 C CA . SER A 1 87 ? -4.121 0.580 14.074 1.00 94.69 87 SER A CA 1
ATOM 720 C C . SER A 1 87 ? -4.364 -0.561 13.088 1.00 94.69 87 SER A C 1
ATOM 722 O O . SER A 1 87 ? -3.691 -0.633 12.070 1.00 94.69 87 SER A O 1
ATOM 724 N N . ASN A 1 88 ? -5.348 -1.424 13.352 1.00 94.12 88 ASN A N 1
ATOM 725 C CA . ASN A 1 88 ? -5.673 -2.535 12.459 1.00 94.12 88 ASN A CA 1
ATOM 726 C C . ASN A 1 88 ? -6.190 -2.048 11.099 1.00 94.12 88 ASN A C 1
ATOM 728 O O . ASN A 1 88 ? -5.877 -2.653 10.081 1.00 94.12 88 ASN A O 1
ATOM 732 N N . LEU A 1 89 ? -6.994 -0.979 11.080 1.00 93.25 89 LEU A N 1
ATOM 733 C CA . LEU A 1 89 ? -7.492 -0.390 9.838 1.00 93.25 89 LEU A CA 1
ATOM 734 C C . LEU A 1 89 ? -6.348 0.212 9.014 1.00 93.25 89 LEU A C 1
ATOM 736 O O . LEU A 1 89 ? -6.330 0.056 7.800 1.00 93.25 89 LEU A O 1
ATOM 740 N N . GLU A 1 90 ? -5.401 0.876 9.675 1.00 93.69 90 GLU A N 1
ATOM 741 C CA . GLU A 1 90 ? -4.213 1.433 9.028 1.00 93.69 90 GLU A CA 1
ATOM 742 C C . GLU A 1 90 ? -3.322 0.326 8.450 1.00 93.69 90 GLU A C 1
ATOM 744 O O . GLU A 1 90 ? -2.944 0.382 7.287 1.00 93.69 90 GLU A O 1
ATOM 749 N N . GLU A 1 91 ? -3.062 -0.730 9.225 1.00 94.31 91 GLU A N 1
ATOM 750 C CA . GLU A 1 91 ? -2.297 -1.894 8.764 1.00 94.31 91 GLU A CA 1
ATOM 751 C C . GLU A 1 91 ? -2.993 -2.594 7.586 1.00 94.31 91 GLU A C 1
ATOM 753 O O . GLU A 1 91 ? -2.340 -3.026 6.638 1.00 94.31 91 GLU A O 1
ATOM 758 N N . GLN A 1 92 ? -4.324 -2.703 7.622 1.00 93.44 92 GLN A N 1
ATOM 759 C CA . GLN A 1 92 ? -5.088 -3.283 6.522 1.00 93.44 92 GLN A CA 1
ATOM 760 C C . GLN A 1 92 ? -4.985 -2.428 5.254 1.00 93.44 92 GLN A C 1
ATOM 762 O O . GLN A 1 92 ? -4.727 -2.981 4.188 1.00 93.44 92 GLN A O 1
ATOM 767 N N . LYS A 1 93 ? -5.119 -1.101 5.366 1.00 93.19 93 LYS A N 1
ATOM 768 C CA . LYS A 1 93 ? -4.933 -0.183 4.235 1.00 93.19 93 LYS A CA 1
ATOM 769 C C . LYS A 1 93 ? -3.534 -0.287 3.641 1.00 93.19 93 LYS A C 1
ATOM 771 O O . LYS A 1 93 ? -3.411 -0.446 2.436 1.00 93.19 93 LYS A O 1
ATOM 776 N N . GLN A 1 94 ? -2.500 -0.302 4.482 1.00 90.62 94 GLN A N 1
ATOM 777 C CA . GLN A 1 94 ? -1.116 -0.469 4.029 1.00 90.62 94 GLN A CA 1
ATOM 778 C C . GLN A 1 94 ? -0.915 -1.794 3.284 1.00 90.62 94 GLN A C 1
ATOM 780 O O . GLN A 1 94 ? -0.263 -1.823 2.245 1.00 90.62 94 GLN A O 1
ATOM 785 N N . LYS A 1 95 ? -1.515 -2.892 3.763 1.00 91.69 95 LYS A N 1
ATOM 786 C CA . LYS A 1 95 ? -1.470 -4.190 3.067 1.00 91.69 95 LYS A CA 1
ATOM 787 C C . LYS A 1 95 ? -2.201 -4.164 1.728 1.00 91.69 95 LYS A C 1
ATOM 789 O O . LYS A 1 95 ? -1.724 -4.776 0.776 1.00 91.69 95 LYS A O 1
ATOM 794 N N . GLU A 1 96 ? -3.352 -3.502 1.657 1.00 91.94 96 GLU A N 1
ATOM 795 C CA . GLU A 1 96 ? -4.127 -3.349 0.420 1.00 91.94 96 GLU A CA 1
ATOM 796 C C . GLU A 1 96 ? -3.369 -2.488 -0.605 1.00 91.94 96 GLU A C 1
ATOM 798 O O . GLU A 1 96 ? -3.255 -2.883 -1.765 1.00 91.94 96 GLU A O 1
ATOM 803 N N . GLU A 1 97 ? -2.769 -1.378 -0.170 1.00 88.44 97 GLU A N 1
ATOM 804 C CA . GLU A 1 97 ? -1.913 -0.513 -0.991 1.00 88.44 97 GLU A CA 1
ATOM 805 C C . GLU A 1 97 ? -0.656 -1.252 -1.478 1.00 88.44 97 GLU A C 1
ATOM 807 O O . GLU A 1 97 ? -0.337 -1.214 -2.667 1.00 88.44 97 GLU A O 1
ATOM 812 N N . GLU A 1 98 ? 0.031 -1.999 -0.606 1.00 88.44 98 GLU A N 1
ATOM 813 C CA . GLU A 1 98 ? 1.200 -2.801 -0.985 1.00 88.44 98 GLU A CA 1
ATOM 814 C C . GLU A 1 98 ? 0.824 -3.928 -1.963 1.00 88.44 98 GLU A C 1
ATOM 816 O O . GLU A 1 98 ? 1.564 -4.211 -2.910 1.00 88.44 98 GLU A O 1
ATOM 821 N N . ALA A 1 99 ? -0.335 -4.565 -1.772 1.00 90.12 99 ALA A N 1
ATOM 822 C CA . ALA A 1 99 ? -0.838 -5.592 -2.679 1.00 90.12 99 ALA A CA 1
ATOM 823 C C . ALA A 1 99 ? -1.174 -5.014 -4.060 1.00 90.12 99 ALA A C 1
ATOM 825 O O . ALA A 1 99 ? -0.785 -5.602 -5.070 1.00 90.12 99 ALA A O 1
ATOM 826 N N . LEU A 1 100 ? -1.839 -3.856 -4.110 1.00 88.44 100 LEU A N 1
ATOM 827 C CA . LEU A 1 100 ? -2.139 -3.153 -5.356 1.00 88.44 100 LEU A CA 1
ATOM 828 C C . LEU A 1 100 ? -0.851 -2.735 -6.075 1.00 88.44 100 LEU A C 1
ATOM 830 O O . LEU A 1 100 ? -0.698 -2.993 -7.267 1.00 88.44 100 LEU A O 1
ATOM 834 N N . LYS A 1 101 ? 0.114 -2.177 -5.338 1.00 88.44 101 LYS A N 1
ATOM 835 C CA . LYS A 1 101 ? 1.445 -1.840 -5.854 1.00 88.44 101 LYS A CA 1
ATOM 836 C C . LYS A 1 101 ? 2.144 -3.060 -6.457 1.00 88.44 101 LYS A C 1
ATOM 838 O O . LYS A 1 101 ? 2.630 -2.988 -7.582 1.00 88.44 101 LYS A O 1
ATOM 843 N N . LYS A 1 102 ? 2.150 -4.203 -5.762 1.00 89.06 102 LYS A N 1
ATOM 844 C CA . LYS A 1 102 ? 2.713 -5.459 -6.291 1.00 89.06 102 LYS A CA 1
ATOM 845 C C . LYS A 1 102 ? 1.992 -5.938 -7.550 1.00 89.06 102 LYS A C 1
ATOM 847 O O . LYS A 1 102 ? 2.648 -6.451 -8.450 1.00 89.06 102 LYS A O 1
ATOM 852 N N . GLN A 1 103 ? 0.669 -5.787 -7.628 1.00 88.56 103 GLN A N 1
ATOM 853 C CA . GLN A 1 103 ? -0.086 -6.128 -8.836 1.00 88.56 103 GLN A CA 1
ATOM 854 C C . GLN A 1 103 ? 0.313 -5.245 -10.019 1.00 88.56 103 GLN A C 1
ATOM 856 O O . GLN A 1 103 ? 0.586 -5.786 -11.083 1.00 88.56 103 GLN A O 1
ATOM 861 N N . LYS A 1 104 ? 0.421 -3.923 -9.827 1.00 87.25 104 LYS A N 1
ATOM 862 C CA . LYS A 1 104 ? 0.860 -2.998 -10.884 1.00 87.25 104 LYS A CA 1
ATOM 863 C C . LYS A 1 104 ? 2.284 -3.295 -11.353 1.00 87.25 104 LYS A C 1
ATOM 865 O O . LYS A 1 104 ? 2.517 -3.388 -12.550 1.00 87.25 104 LYS A O 1
ATOM 870 N N . ILE A 1 105 ? 3.213 -3.520 -10.422 1.00 90.75 105 ILE A N 1
ATOM 871 C CA . ILE A 1 105 ? 4.610 -3.860 -10.739 1.00 90.75 105 ILE A CA 1
ATOM 872 C C . ILE A 1 105 ? 4.694 -5.113 -11.622 1.00 90.75 105 ILE A C 1
ATOM 874 O O . ILE A 1 105 ? 5.411 -5.126 -12.619 1.00 90.75 105 ILE A O 1
ATOM 878 N N . LYS A 1 106 ? 3.903 -6.147 -11.318 1.00 90.50 106 LYS A N 1
ATOM 879 C CA . LYS A 1 106 ? 3.863 -7.384 -12.114 1.00 90.50 106 LYS A CA 1
ATOM 880 C C . LYS A 1 106 ? 3.409 -7.197 -13.560 1.00 90.50 106 LYS A C 1
ATOM 882 O O . LYS A 1 106 ? 3.709 -8.059 -14.377 1.00 90.50 106 LYS A O 1
ATOM 887 N N . LEU A 1 107 ? 2.681 -6.126 -13.871 1.00 90.31 107 LEU A N 1
ATOM 888 C CA . LEU A 1 107 ? 2.203 -5.868 -15.230 1.00 90.31 107 LEU A CA 1
ATOM 889 C C . LEU A 1 107 ? 3.321 -5.394 -16.167 1.00 90.31 107 LEU A C 1
ATOM 891 O O . LEU A 1 107 ? 3.188 -5.563 -17.372 1.00 90.31 107 LEU A O 1
ATOM 895 N N . PHE A 1 108 ? 4.409 -4.822 -15.640 1.00 91.12 108 PHE A N 1
ATOM 896 C CA . PHE A 1 108 ? 5.517 -4.319 -16.462 1.00 91.12 108 PHE A CA 1
ATOM 897 C C . PHE A 1 108 ? 6.875 -4.962 -16.149 1.00 91.12 108 PHE A C 1
ATOM 899 O O . PHE A 1 108 ? 7.776 -4.900 -16.988 1.00 91.12 108 PHE A O 1
ATOM 906 N N . CYS A 1 109 ? 7.045 -5.588 -14.980 1.00 93.62 109 CYS A N 1
ATOM 907 C CA . CYS A 1 109 ? 8.283 -6.276 -14.622 1.00 93.62 109 CYS A CA 1
ATOM 908 C C . CYS A 1 109 ? 8.498 -7.578 -15.395 1.00 93.62 109 CYS A C 1
ATOM 910 O O . CYS A 1 109 ? 7.559 -8.293 -15.732 1.00 93.62 109 CYS A O 1
ATOM 912 N N . ASN A 1 110 ? 9.771 -7.913 -15.612 1.00 93.12 110 ASN A N 1
ATOM 913 C CA . ASN A 1 110 ? 10.259 -9.084 -16.340 1.00 93.12 110 ASN A CA 1
ATOM 914 C C . ASN A 1 110 ? 9.724 -9.181 -17.777 1.00 93.12 110 ASN A C 1
ATOM 916 O O . ASN A 1 110 ? 9.713 -10.256 -18.374 1.00 93.12 110 ASN A O 1
ATOM 920 N N . ILE A 1 111 ? 9.288 -8.050 -18.330 1.00 92.81 111 ILE A N 1
ATOM 921 C CA . ILE A 1 111 ? 8.857 -7.905 -19.713 1.00 92.81 111 ILE A CA 1
ATOM 922 C C . ILE A 1 111 ? 9.863 -6.999 -20.411 1.00 92.81 111 ILE A C 1
ATOM 924 O O . ILE A 1 111 ? 10.296 -5.982 -19.865 1.00 92.81 111 ILE A O 1
ATOM 928 N N . LYS A 1 112 ? 10.238 -7.386 -21.629 1.00 92.12 112 LYS A N 1
ATOM 929 C CA . LYS A 1 112 ? 11.093 -6.584 -22.491 1.00 92.12 112 LYS A CA 1
ATOM 930 C C . LYS A 1 112 ? 10.233 -5.607 -23.277 1.00 92.12 112 LYS A C 1
ATOM 932 O O . LYS A 1 112 ? 9.426 -5.997 -24.119 1.00 92.12 112 LYS A O 1
ATOM 937 N N . TRP A 1 113 ? 10.413 -4.331 -22.978 1.00 91.25 113 TRP A N 1
ATOM 938 C CA . TRP A 1 113 ? 9.664 -3.234 -23.566 1.00 91.25 113 TRP A CA 1
ATOM 939 C C . TRP A 1 113 ? 10.541 -2.519 -24.588 1.00 91.25 113 TRP A C 1
ATOM 941 O O . TRP A 1 113 ? 11.481 -1.817 -24.224 1.00 91.25 113 TRP A O 1
ATOM 951 N N . GLY A 1 114 ? 10.256 -2.703 -25.877 1.00 86.44 114 GLY A N 1
ATOM 952 C CA . GLY A 1 114 ? 10.885 -1.923 -26.941 1.00 86.44 114 GLY A CA 1
ATOM 953 C C . GLY A 1 114 ? 10.423 -0.472 -26.855 1.00 86.44 114 GLY A C 1
ATOM 954 O O . GLY A 1 114 ? 9.233 -0.223 -26.673 1.00 86.44 114 GLY A O 1
ATOM 955 N N . MET A 1 115 ? 11.338 0.483 -26.980 1.00 83.25 115 MET A N 1
ATOM 956 C CA . MET A 1 115 ? 11.048 1.918 -26.918 1.00 83.25 115 MET A CA 1
ATOM 957 C C . MET A 1 115 ? 10.898 2.460 -28.346 1.00 83.25 115 MET A C 1
ATOM 959 O O . MET A 1 115 ? 11.835 2.385 -29.136 1.00 83.25 115 MET A O 1
ATOM 963 N N . TYR A 1 116 ? 9.718 2.984 -28.696 1.00 64.06 116 TYR A N 1
ATOM 964 C CA . TYR A 1 116 ? 9.356 3.298 -30.092 1.00 64.06 116 TYR A CA 1
ATOM 965 C C . TYR A 1 116 ? 9.371 4.787 -30.417 1.00 64.06 116 TYR A C 1
ATOM 967 O O . TYR A 1 116 ? 9.546 5.186 -31.569 1.00 64.06 116 TYR A O 1
ATOM 975 N N . TYR A 1 117 ? 9.091 5.625 -29.427 1.00 58.09 117 TYR A N 1
ATOM 976 C CA . TYR A 1 117 ? 8.843 7.034 -29.674 1.00 58.09 117 TYR A CA 1
ATOM 977 C C . TYR A 1 117 ? 9.264 7.847 -28.468 1.00 58.09 117 TYR A C 1
ATOM 979 O O . TYR A 1 117 ? 8.720 7.630 -27.393 1.00 58.09 117 TYR A O 1
ATOM 987 N N . TYR A 1 118 ? 10.214 8.756 -28.673 1.00 56.00 118 TYR A N 1
ATOM 988 C CA . TYR A 1 118 ? 10.630 9.763 -27.710 1.00 56.00 118 TYR A CA 1
ATOM 989 C C . TYR A 1 118 ? 10.319 11.128 -28.317 1.00 56.00 118 TYR A C 1
ATOM 991 O O . TYR A 1 118 ? 11.023 11.597 -29.221 1.00 56.00 118 TYR A O 1
ATOM 999 N N . LYS A 1 119 ? 9.226 11.751 -27.878 1.00 51.06 119 LYS A N 1
ATOM 1000 C CA . LYS A 1 119 ? 8.886 13.113 -28.291 1.00 51.06 119 LYS A CA 1
ATOM 1001 C C . LYS A 1 119 ? 9.011 14.025 -27.079 1.00 51.06 119 LYS A C 1
ATOM 1003 O O . LYS A 1 119 ? 8.191 13.889 -26.174 1.00 51.06 119 LYS A O 1
ATOM 100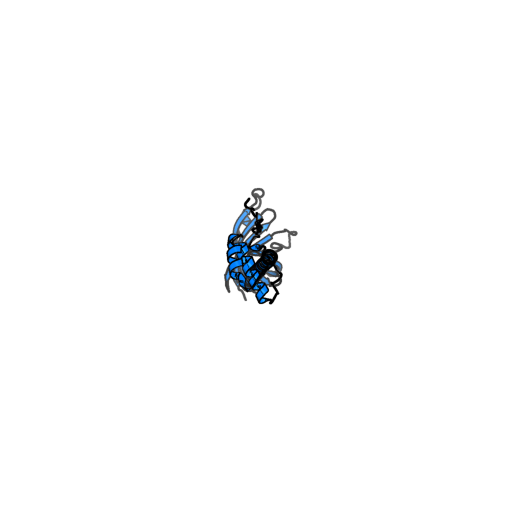8 N N . PRO A 1 120 ? 10.006 14.927 -27.039 1.00 53.00 120 PRO A N 1
ATOM 1009 C CA . PRO A 1 120 ? 10.011 15.987 -26.047 1.00 53.00 120 PRO A CA 1
ATOM 1010 C C . PRO A 1 120 ? 8.807 16.883 -26.352 1.00 53.00 120 PRO A C 1
ATOM 1012 O O . PRO A 1 120 ? 8.777 17.580 -27.364 1.00 53.00 120 PRO A O 1
ATOM 1015 N N . ASP A 1 121 ? 7.760 16.785 -25.539 1.00 46.09 121 ASP A N 1
ATOM 1016 C CA . ASP A 1 121 ? 6.543 17.578 -25.721 1.00 46.09 121 ASP A CA 1
ATOM 1017 C C . ASP A 1 121 ? 6.725 18.994 -25.149 1.00 46.09 121 ASP A C 1
ATOM 1019 O O . ASP A 1 121 ? 6.024 19.919 -25.563 1.00 46.09 121 ASP A O 1
ATOM 1023 N N . TYR A 1 122 ? 7.683 19.184 -24.231 1.00 48.91 122 TYR A N 1
ATOM 1024 C CA . TYR A 1 122 ? 7.951 20.464 -23.580 1.00 48.91 122 TYR A CA 1
ATOM 1025 C C . TYR A 1 122 ? 9.369 20.511 -22.982 1.00 48.91 122 TYR A C 1
ATOM 1027 O O . TYR A 1 122 ? 9.786 19.591 -22.277 1.00 48.91 122 TYR A O 1
ATOM 1035 N N . LEU A 1 123 ? 10.103 21.594 -23.247 1.00 48.28 123 LEU A N 1
ATOM 1036 C CA . LEU A 1 123 ? 11.427 21.858 -22.683 1.00 48.28 123 LEU A CA 1
ATOM 1037 C C . LEU A 1 123 ? 11.312 23.099 -21.790 1.00 48.28 123 LEU A C 1
ATOM 1039 O O . LEU A 1 123 ? 11.171 24.217 -22.284 1.00 48.28 123 LEU A O 1
ATOM 1043 N N . GLU A 1 124 ? 11.311 22.897 -20.472 1.00 46.34 124 GLU A N 1
ATOM 1044 C CA . GLU A 1 124 ? 11.263 23.990 -19.500 1.00 46.34 124 GLU A CA 1
ATOM 1045 C C . GLU A 1 124 ? 12.707 24.364 -19.149 1.00 46.34 124 GLU A C 1
ATOM 1047 O O . GLU A 1 124 ? 13.363 23.714 -18.330 1.00 46.34 124 GLU A O 1
ATOM 1052 N N . VAL A 1 125 ? 13.246 25.376 -19.839 1.00 46.28 125 VAL A N 1
ATOM 1053 C CA . VAL A 1 125 ? 14.549 25.956 -19.482 1.00 46.28 125 VAL A CA 1
ATOM 1054 C C . VAL A 1 125 ? 14.339 26.863 -18.281 1.00 46.28 125 VAL A C 1
ATOM 1056 O O . VAL A 1 125 ? 13.449 27.715 -18.300 1.00 46.28 125 VAL A O 1
ATOM 1059 N N . ASN A 1 126 ? 15.187 26.730 -17.262 1.00 46.12 126 ASN A N 1
ATOM 1060 C CA . ASN A 1 126 ? 15.291 27.748 -16.223 1.00 46.12 126 ASN A CA 1
ATOM 1061 C C . ASN A 1 126 ? 15.511 29.129 -16.899 1.00 46.12 126 ASN A C 1
ATOM 1063 O O . ASN A 1 126 ? 16.436 29.239 -17.711 1.00 46.12 126 ASN A O 1
ATOM 1067 N N . PRO A 1 127 ? 14.694 30.165 -16.610 1.00 46.44 127 PRO A N 1
ATOM 1068 C CA . PRO A 1 127 ? 14.772 31.476 -17.267 1.00 46.44 127 PRO A CA 1
ATOM 1069 C C . PRO A 1 127 ? 16.171 32.114 -17.280 1.00 46.44 127 PRO A C 1
ATOM 1071 O O . PRO A 1 127 ? 16.463 32.928 -18.153 1.00 46.44 127 PRO A O 1
ATOM 1074 N N . ASP A 1 128 ? 17.048 31.715 -16.357 1.00 47.38 128 ASP A N 1
ATOM 1075 C CA . ASP A 1 128 ? 18.419 32.218 -16.242 1.00 47.38 128 ASP A CA 1
ATOM 1076 C C . ASP A 1 128 ? 19.434 31.527 -17.189 1.00 47.38 128 ASP A C 1
ATOM 1078 O O . ASP A 1 128 ? 20.608 31.892 -17.204 1.00 47.38 128 ASP A O 1
ATOM 1082 N N . VAL A 1 129 ? 19.023 30.523 -17.986 1.00 44.50 129 VAL A N 1
ATOM 1083 C CA . VAL A 1 129 ? 19.924 29.626 -18.761 1.00 44.50 129 VAL A CA 1
ATOM 1084 C C . VAL A 1 129 ? 19.571 29.561 -20.268 1.00 44.50 129 VAL A C 1
ATOM 1086 O O . VAL A 1 129 ? 19.991 28.667 -21.008 1.00 44.50 129 VAL A O 1
ATOM 1089 N N . VAL A 1 130 ? 18.832 30.567 -20.750 1.00 40.25 130 VAL A N 1
ATOM 1090 C CA . VAL A 1 130 ? 18.211 30.668 -22.093 1.00 40.25 130 VAL A CA 1
ATOM 1091 C C . VAL A 1 130 ? 19.199 30.644 -23.279 1.00 40.25 130 VAL A C 1
ATOM 1093 O O . VAL A 1 130 ? 18.784 30.438 -24.416 1.00 40.25 130 VAL A O 1
ATOM 1096 N N . GLU A 1 131 ? 20.512 30.745 -23.062 1.00 41.66 131 GLU A N 1
ATOM 1097 C CA . GLU A 1 131 ? 21.503 30.652 -24.151 1.00 41.66 131 GLU A CA 1
ATOM 1098 C C . GLU A 1 131 ? 21.907 29.214 -24.538 1.00 41.66 131 GLU A C 1
ATOM 1100 O O . GLU A 1 131 ? 22.651 29.018 -25.500 1.00 41.66 131 GLU A O 1
ATOM 1105 N N . SER A 1 132 ? 21.406 28.182 -23.849 1.00 44.56 132 SER A N 1
ATOM 1106 C CA . SER A 1 132 ? 21.801 26.789 -24.114 1.00 44.56 132 SER A CA 1
ATOM 1107 C C . SER A 1 132 ? 20.781 25.987 -24.942 1.00 44.56 132 SER A C 1
ATOM 1109 O O . SER A 1 132 ? 20.083 25.106 -24.458 1.00 44.56 132 SER A O 1
ATOM 1111 N N . ASN A 1 133 ? 20.829 26.230 -26.254 1.00 47.84 133 ASN A N 1
ATOM 1112 C CA . ASN A 1 133 ? 20.569 25.255 -27.327 1.00 47.84 133 ASN A CA 1
ATOM 1113 C C . ASN A 1 133 ? 19.102 24.942 -27.751 1.00 47.84 133 ASN A C 1
ATOM 1115 O O . ASN A 1 133 ? 18.553 23.896 -27.397 1.00 47.84 133 ASN A O 1
ATOM 111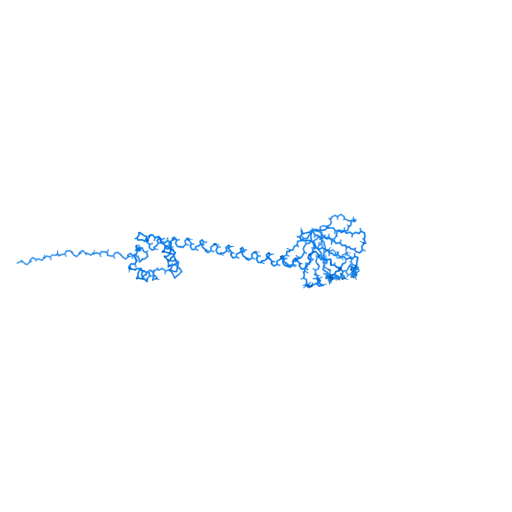9 N N . PRO A 1 134 ? 18.511 25.765 -28.643 1.00 45.59 134 PRO A N 1
ATOM 1120 C CA . PRO A 1 134 ? 17.211 25.519 -29.287 1.00 45.59 134 PRO A CA 1
ATOM 1121 C C . PRO A 1 134 ? 17.132 24.235 -30.137 1.00 45.59 134 PRO A C 1
ATOM 1123 O O . PRO A 1 134 ? 16.044 23.694 -30.321 1.00 45.59 134 PRO A O 1
ATOM 1126 N N . GLU A 1 135 ? 18.259 23.704 -30.634 1.00 49.16 135 GLU A N 1
ATOM 1127 C CA . GLU A 1 135 ? 18.268 22.496 -31.482 1.00 49.16 135 GLU A CA 1
ATOM 1128 C C . GLU A 1 135 ? 17.907 21.205 -30.724 1.00 49.16 135 GLU A C 1
ATOM 1130 O O . GLU A 1 135 ? 17.614 20.181 -31.344 1.00 49.16 135 GLU A O 1
ATOM 1135 N N . LEU A 1 136 ? 17.959 21.228 -29.387 1.00 45.47 136 LEU A N 1
ATOM 1136 C CA . LEU A 1 136 ? 17.682 20.072 -28.527 1.00 45.47 136 LEU A CA 1
ATOM 1137 C C . LEU A 1 136 ? 16.174 19.814 -28.368 1.00 45.47 136 LEU A C 1
ATOM 1139 O O . LEU A 1 136 ? 15.767 18.664 -28.230 1.00 45.47 136 LEU A O 1
ATOM 1143 N N . ALA A 1 137 ? 15.346 20.860 -28.466 1.00 45.28 137 ALA A N 1
ATOM 1144 C CA . ALA A 1 137 ? 13.885 20.755 -28.436 1.00 45.28 137 ALA A CA 1
ATOM 1145 C C . ALA A 1 137 ? 13.290 20.267 -29.773 1.00 45.28 137 ALA A C 1
ATOM 1147 O O . ALA A 1 137 ? 12.200 19.701 -29.801 1.00 45.28 137 ALA A O 1
ATOM 1148 N N . GLU A 1 138 ? 13.998 20.471 -30.889 1.00 41.09 138 GLU A N 1
ATOM 1149 C CA . GLU A 1 138 ? 13.487 20.195 -32.241 1.00 41.09 138 GLU A CA 1
ATOM 1150 C C . GLU A 1 138 ? 13.692 18.738 -32.704 1.00 41.09 138 GLU A C 1
ATOM 1152 O O . GLU A 1 138 ? 13.122 18.307 -33.709 1.00 41.09 138 GLU A O 1
ATOM 1157 N N . LYS A 1 139 ? 14.491 17.942 -31.980 1.00 46.47 139 LYS A N 1
ATOM 1158 C CA . LYS A 1 139 ? 14.846 16.571 -32.374 1.00 46.47 139 LYS A CA 1
ATOM 1159 C C . LYS A 1 139 ? 14.065 15.545 -31.553 1.00 46.47 139 LYS A C 1
ATOM 1161 O O . LYS A 1 139 ? 14.525 15.070 -30.523 1.00 46.47 139 LYS A O 1
ATOM 1166 N N . ALA A 1 140 ? 12.892 15.150 -32.049 1.00 45.47 140 ALA A N 1
ATOM 1167 C CA . ALA A 1 140 ? 12.254 13.909 -31.613 1.00 45.47 140 ALA A CA 1
ATOM 1168 C C . ALA A 1 140 ? 13.162 12.722 -31.983 1.00 45.47 140 ALA A C 1
ATOM 1170 O O . ALA A 1 140 ? 13.468 12.511 -33.162 1.00 45.47 140 ALA A O 1
ATOM 1171 N N . PHE A 1 141 ? 13.599 11.942 -30.995 1.00 55.91 141 PHE A N 1
ATOM 1172 C CA . PHE A 1 141 ? 14.403 10.752 -31.249 1.00 55.91 141 PHE A CA 1
ATOM 1173 C C . PHE A 1 141 ? 13.470 9.605 -31.650 1.00 55.91 141 PHE A C 1
ATOM 1175 O O . PHE A 1 141 ? 12.669 9.108 -30.857 1.00 55.91 141 PHE A O 1
ATOM 1182 N N . LYS A 1 142 ? 13.566 9.163 -32.907 1.00 51.31 142 LYS A N 1
ATOM 1183 C CA . LYS A 1 142 ? 13.026 7.858 -33.300 1.00 51.31 142 LYS A CA 1
ATOM 1184 C C . LYS A 1 142 ? 14.004 6.799 -32.802 1.00 51.31 142 LYS A C 1
ATOM 1186 O O . LYS A 1 142 ? 15.080 6.637 -33.373 1.00 51.31 142 LYS A O 1
ATOM 1191 N N . LEU A 1 143 ? 13.651 6.145 -31.704 1.00 62.75 143 LEU A N 1
ATOM 1192 C CA . LEU A 1 143 ? 14.362 4.969 -31.218 1.00 62.75 143 LEU A CA 1
ATOM 1193 C C . LEU A 1 143 ? 13.945 3.764 -32.071 1.00 62.75 143 LEU A C 1
ATOM 1195 O O . LEU A 1 143 ? 12.777 3.644 -32.445 1.00 62.75 143 LEU A O 1
ATOM 1199 N N . ASP A 1 144 ? 14.901 2.906 -32.427 1.00 64.81 144 ASP A N 1
ATOM 1200 C CA . ASP A 1 144 ? 14.580 1.623 -33.054 1.00 64.81 144 ASP A CA 1
ATOM 1201 C C . ASP A 1 144 ? 14.226 0.629 -31.942 1.00 64.81 144 ASP A C 1
ATOM 1203 O O . ASP A 1 144 ? 15.116 0.260 -31.179 1.00 64.81 144 ASP A O 1
ATOM 1207 N N . PRO A 1 145 ? 12.975 0.163 -31.834 1.00 63.81 145 PRO A N 1
ATOM 1208 C CA . PRO A 1 145 ? 12.532 -0.730 -30.763 1.00 63.81 145 PRO A CA 1
ATOM 1209 C C . PRO A 1 145 ? 13.257 -2.083 -30.743 1.00 63.81 145 PRO A C 1
ATOM 1211 O O . PRO A 1 145 ? 13.283 -2.743 -29.707 1.00 63.81 145 PRO A O 1
ATOM 1214 N N . ASN A 1 146 ? 13.867 -2.505 -31.858 1.00 68.81 146 ASN A N 1
ATOM 1215 C CA . ASN A 1 146 ? 14.679 -3.725 -31.893 1.00 68.81 146 ASN A CA 1
ATOM 1216 C C . ASN A 1 146 ? 16.031 -3.537 -31.190 1.00 68.81 146 ASN A C 1
ATOM 1218 O O . ASN A 1 146 ? 16.639 -4.502 -30.726 1.00 68.81 146 ASN A O 1
ATOM 1222 N N . ASN A 1 147 ? 16.499 -2.291 -31.110 1.00 75.31 147 ASN A N 1
ATOM 1223 C CA . ASN A 1 147 ? 17.810 -1.923 -30.587 1.00 75.31 147 ASN A CA 1
ATOM 1224 C C . ASN A 1 147 ? 17.731 -1.074 -29.310 1.00 75.31 147 ASN A C 1
ATOM 1226 O O . ASN A 1 147 ? 18.714 -1.002 -28.582 1.00 75.31 147 ASN A O 1
ATOM 1230 N N . SER A 1 148 ? 16.566 -0.500 -29.010 1.00 81.88 148 SER A N 1
ATOM 1231 C CA . SER A 1 148 ? 16.279 0.309 -27.832 1.00 81.88 148 SER A CA 1
ATOM 1232 C C . SER A 1 148 ? 15.150 -0.316 -27.023 1.00 81.88 148 SER A C 1
ATOM 1234 O O . SER A 1 148 ? 14.008 -0.367 -27.478 1.00 81.88 148 SER A O 1
ATOM 1236 N N . TRP A 1 149 ? 15.457 -0.787 -25.819 1.00 88.38 149 TRP A N 1
ATOM 1237 C CA . TRP A 1 149 ? 14.491 -1.465 -24.959 1.00 88.38 149 TRP A CA 1
ATOM 1238 C C . TRP A 1 149 ? 14.828 -1.304 -23.481 1.00 88.38 149 TRP A C 1
ATOM 1240 O O . TRP A 1 149 ? 15.953 -0.961 -23.121 1.00 88.38 149 TRP A O 1
ATOM 1250 N N . ILE A 1 150 ? 13.846 -1.583 -22.630 1.00 90.50 150 ILE A N 1
ATOM 1251 C CA . ILE A 1 150 ? 13.984 -1.598 -21.177 1.00 90.50 150 ILE A CA 1
ATOM 1252 C C . ILE A 1 150 ? 13.348 -2.861 -20.582 1.00 90.50 150 ILE A C 1
ATOM 1254 O O . ILE A 1 150 ? 12.304 -3.317 -21.050 1.00 90.50 150 ILE A O 1
ATOM 1258 N N . ILE A 1 151 ? 13.986 -3.439 -19.563 1.00 93.44 151 ILE A N 1
ATOM 1259 C CA . ILE A 1 151 ? 13.449 -4.533 -18.741 1.00 93.44 151 ILE A CA 1
ATOM 1260 C C . ILE A 1 151 ? 13.525 -4.098 -17.283 1.00 93.44 151 ILE A C 1
ATOM 1262 O O . ILE A 1 151 ? 14.606 -3.788 -16.789 1.00 93.44 151 ILE A O 1
ATOM 1266 N N . PHE A 1 152 ? 12.392 -4.101 -16.585 1.00 93.81 152 PHE A N 1
ATOM 1267 C CA . PHE A 1 152 ? 12.330 -3.837 -15.147 1.00 93.81 152 PHE A CA 1
ATOM 1268 C C . PHE A 1 152 ? 12.314 -5.150 -14.370 1.00 93.81 152 PHE A C 1
ATOM 1270 O O . PHE A 1 152 ? 11.461 -5.992 -14.629 1.00 93.81 152 PHE A O 1
ATOM 1277 N N . TYR A 1 153 ? 13.177 -5.316 -13.378 1.00 93.62 153 TYR A N 1
ATOM 1278 C CA . TYR A 1 153 ? 13.206 -6.489 -12.507 1.00 93.62 153 TYR A CA 1
ATOM 1279 C C . TYR A 1 153 ? 12.578 -6.192 -11.147 1.00 93.62 153 TYR A C 1
ATOM 1281 O O . TYR A 1 153 ? 12.710 -5.092 -10.613 1.00 93.62 153 TYR A O 1
ATOM 1289 N N . GLU A 1 154 ? 11.912 -7.191 -10.561 1.00 91.38 154 GLU A N 1
ATOM 1290 C CA . GLU A 1 154 ? 11.218 -7.058 -9.267 1.00 91.38 154 GLU A CA 1
ATOM 1291 C C . GLU A 1 154 ? 12.152 -6.694 -8.098 1.00 91.38 154 GLU A C 1
ATOM 1293 O O . GLU A 1 154 ? 11.684 -6.216 -7.065 1.00 91.38 154 GLU A O 1
ATOM 1298 N N . ASP A 1 155 ? 13.462 -6.903 -8.248 1.00 91.12 155 ASP A N 1
ATOM 1299 C CA . ASP A 1 155 ? 14.476 -6.550 -7.250 1.00 91.12 155 ASP A CA 1
ATOM 1300 C C . ASP A 1 155 ? 14.818 -5.047 -7.215 1.00 91.12 155 ASP A C 1
ATOM 1302 O O . ASP A 1 155 ? 15.621 -4.618 -6.385 1.00 91.12 155 ASP A O 1
ATOM 1306 N N . GLY A 1 156 ? 14.189 -4.241 -8.078 1.00 90.31 156 GLY A N 1
ATOM 1307 C CA . GLY A 1 156 ? 14.425 -2.802 -8.179 1.00 90.31 156 GLY A CA 1
ATOM 1308 C C . GLY A 1 156 ? 15.580 -2.437 -9.108 1.00 90.31 156 GLY A C 1
ATOM 1309 O O . GLY A 1 156 ? 16.019 -1.288 -9.105 1.00 90.31 156 GLY A O 1
ATOM 1310 N N . THR A 1 157 ? 16.075 -3.378 -9.912 1.00 91.94 157 THR A N 1
ATOM 1311 C CA . THR A 1 157 ? 17.029 -3.105 -10.992 1.00 91.94 157 THR A CA 1
ATOM 1312 C C . THR A 1 157 ? 16.333 -3.097 -12.350 1.00 91.94 157 THR A C 1
ATOM 1314 O O . THR A 1 157 ? 15.262 -3.674 -12.528 1.00 91.94 157 THR A O 1
ATOM 1317 N N . CYS A 1 158 ? 16.895 -2.400 -13.329 1.00 91.25 158 CYS A N 1
ATOM 1318 C CA . CYS A 1 158 ? 16.450 -2.462 -14.710 1.00 91.25 158 CYS A CA 1
ATOM 1319 C C . CYS A 1 158 ? 17.636 -2.470 -15.667 1.00 91.25 158 CYS A C 1
ATOM 1321 O O . CYS A 1 158 ? 18.679 -1.866 -15.407 1.00 91.25 158 CYS A O 1
ATOM 1323 N N . GLU A 1 159 ? 17.453 -3.159 -16.786 1.00 90.56 159 GLU A N 1
ATOM 1324 C CA . GLU A 1 159 ? 18.370 -3.150 -17.916 1.00 90.56 159 GLU A CA 1
ATOM 1325 C C . GLU A 1 159 ? 17.807 -2.256 -19.005 1.00 90.56 159 GLU A C 1
ATOM 1327 O O . GLU A 1 159 ? 16.655 -2.412 -19.410 1.00 90.56 159 GLU A O 1
ATOM 1332 N N . VAL A 1 160 ? 18.625 -1.326 -19.486 1.00 86.56 160 VAL A N 1
ATOM 1333 C CA . VAL A 1 160 ? 18.250 -0.418 -20.564 1.00 86.56 160 VAL A CA 1
ATOM 1334 C C . VAL A 1 160 ? 19.267 -0.521 -21.681 1.00 86.56 160 VAL A C 1
ATOM 1336 O O . VAL A 1 160 ? 20.470 -0.353 -21.465 1.00 86.56 160 VAL A O 1
ATOM 1339 N N . LYS A 1 161 ? 18.771 -0.747 -22.892 1.00 83.88 161 LYS A N 1
ATOM 1340 C CA . LYS A 1 161 ? 19.548 -0.661 -24.119 1.00 83.88 161 LYS A CA 1
ATOM 1341 C C . LYS A 1 161 ? 19.129 0.578 -24.893 1.00 83.88 161 LYS A C 1
ATOM 1343 O O . LYS A 1 161 ? 17.940 0.805 -25.110 1.00 83.88 161 LYS A O 1
ATOM 1348 N N . PHE A 1 162 ? 20.115 1.365 -25.301 1.00 74.81 162 PHE A N 1
ATOM 1349 C CA . PHE A 1 162 ? 19.937 2.516 -26.182 1.00 74.81 162 PHE A CA 1
ATOM 1350 C C . PHE A 1 162 ? 20.402 2.175 -27.597 1.00 74.81 162 PHE A C 1
ATOM 1352 O O . PHE A 1 162 ? 21.024 1.142 -27.806 1.00 74.81 162 PHE A O 1
ATOM 1359 N N . ASN A 1 163 ? 20.147 3.064 -28.563 1.00 67.19 163 ASN A N 1
ATOM 1360 C CA . ASN A 1 163 ? 20.482 2.899 -29.987 1.00 67.19 163 ASN A CA 1
ATOM 1361 C C . ASN A 1 163 ? 21.933 2.449 -30.301 1.00 67.19 163 ASN A C 1
ATOM 1363 O O . ASN A 1 163 ? 22.195 2.058 -31.436 1.00 67.19 163 ASN A O 1
ATOM 1367 N N . ASP A 1 164 ? 22.869 2.516 -29.350 1.00 67.94 164 ASP A N 1
ATOM 1368 C CA . ASP A 1 164 ? 24.197 1.911 -29.474 1.00 67.94 164 ASP A CA 1
ATOM 1369 C C . ASP A 1 164 ? 24.127 0.398 -29.145 1.00 67.94 164 ASP A C 1
ATOM 1371 O O . ASP A 1 164 ? 23.904 0.028 -27.986 1.00 67.94 164 ASP A O 1
ATOM 1375 N N . PRO A 1 165 ? 24.302 -0.502 -30.135 1.00 61.00 165 PRO A N 1
ATOM 1376 C CA . PRO A 1 165 ? 24.090 -1.938 -29.960 1.00 61.00 165 PRO A CA 1
ATOM 1377 C C . PRO A 1 165 ? 25.025 -2.590 -28.932 1.00 61.00 165 PRO A C 1
ATOM 1379 O O . PRO A 1 165 ? 24.664 -3.651 -28.410 1.00 61.00 165 PRO A O 1
ATOM 1382 N N . ASP A 1 166 ? 26.155 -1.954 -28.613 1.00 66.94 166 ASP A N 1
ATOM 1383 C CA . ASP A 1 166 ? 27.180 -2.482 -27.708 1.00 66.94 166 ASP A CA 1
ATOM 1384 C C . ASP A 1 166 ? 27.044 -1.965 -26.266 1.00 66.94 166 ASP A C 1
ATOM 1386 O O . ASP A 1 166 ? 27.805 -2.375 -25.386 1.00 66.94 166 ASP A O 1
ATOM 1390 N N . LYS A 1 167 ? 26.064 -1.091 -25.985 1.00 69.56 167 LYS A N 1
ATOM 1391 C CA . LYS A 1 167 ? 25.897 -0.473 -24.662 1.00 69.56 167 LYS A CA 1
ATOM 1392 C C . LYS A 1 167 ? 24.563 -0.824 -24.024 1.00 69.56 167 LYS A C 1
ATOM 1394 O O . LYS A 1 167 ? 23.502 -0.364 -24.435 1.00 69.56 167 LYS A O 1
ATOM 1399 N N . THR A 1 168 ? 24.646 -1.619 -22.962 1.00 79.19 168 THR A N 1
ATOM 1400 C CA . THR A 1 168 ? 23.538 -1.874 -22.036 1.00 79.19 168 THR A CA 1
ATOM 1401 C C . THR A 1 168 ? 23.891 -1.259 -20.689 1.00 79.19 168 THR A C 1
ATOM 1403 O O . THR A 1 168 ? 24.989 -1.472 -20.175 1.00 79.19 168 THR A O 1
ATOM 1406 N N . ALA A 1 169 ? 22.974 -0.480 -20.126 1.00 81.94 169 ALA A N 1
ATOM 1407 C CA . ALA A 1 169 ? 23.111 0.117 -18.808 1.00 81.94 169 ALA A CA 1
ATOM 1408 C C . ALA A 1 169 ? 22.233 -0.634 -17.803 1.00 81.94 169 ALA A C 1
ATOM 1410 O O . ALA A 1 169 ? 21.097 -0.982 -18.111 1.00 81.94 169 ALA A O 1
ATOM 1411 N N . ILE A 1 170 ? 22.747 -0.832 -16.590 1.00 85.06 170 ILE A N 1
ATOM 1412 C CA . ILE A 1 170 ? 21.967 -1.326 -15.451 1.00 85.06 170 ILE A CA 1
ATOM 1413 C C . ILE A 1 170 ? 21.706 -0.147 -14.519 1.00 85.06 170 ILE A C 1
ATOM 1415 O O . ILE A 1 170 ? 22.633 0.597 -14.180 1.00 85.06 170 ILE A O 1
ATOM 1419 N N . GLN A 1 171 ? 20.454 0.030 -14.112 1.00 84.88 171 GLN A N 1
ATOM 1420 C CA . GLN A 1 171 ? 20.039 1.103 -13.216 1.00 84.88 171 GLN A CA 1
ATOM 1421 C C . GLN A 1 171 ? 19.136 0.590 -12.103 1.00 84.88 171 GLN A C 1
ATOM 1423 O O . GLN A 1 171 ? 18.513 -0.457 -12.227 1.00 84.88 171 GLN A O 1
ATOM 1428 N N . ASN A 1 172 ? 19.059 1.356 -11.018 1.00 89.25 172 ASN A N 1
ATOM 1429 C CA . ASN A 1 172 ? 18.109 1.099 -9.945 1.00 89.25 172 ASN A CA 1
ATOM 1430 C C . ASN A 1 172 ? 16.876 1.978 -10.135 1.00 89.25 172 ASN A C 1
ATOM 1432 O O . ASN A 1 172 ? 17.002 3.188 -10.365 1.00 89.25 172 ASN A O 1
ATOM 1436 N N . TRP A 1 173 ? 15.708 1.379 -9.955 1.00 92.25 173 TRP A N 1
ATOM 1437 C CA . TRP A 1 173 ? 14.417 2.039 -10.020 1.00 92.25 173 TRP A CA 1
ATOM 1438 C C . TRP A 1 173 ? 13.586 1.735 -8.770 1.00 92.25 173 TRP A C 1
ATOM 1440 O O . TRP A 1 173 ? 13.840 0.793 -8.020 1.00 92.25 173 TRP A O 1
ATOM 1450 N N . SER A 1 174 ? 12.576 2.562 -8.529 1.00 90.94 174 SER A N 1
ATOM 1451 C CA . SER A 1 174 ? 11.588 2.351 -7.473 1.00 90.94 174 SER A CA 1
ATOM 1452 C C . SER A 1 174 ? 10.208 2.775 -7.954 1.00 90.94 174 SER A C 1
ATOM 1454 O O . SER A 1 174 ? 10.106 3.641 -8.814 1.00 90.94 174 SER A O 1
ATOM 1456 N N . TYR A 1 175 ? 9.153 2.164 -7.414 1.00 90.50 175 TYR A N 1
ATOM 1457 C CA . TYR A 1 175 ? 7.774 2.566 -7.695 1.00 90.50 175 TYR A CA 1
ATOM 1458 C C . TYR A 1 175 ? 7.213 3.379 -6.531 1.00 90.50 175 TYR A C 1
ATOM 1460 O O . TYR A 1 175 ? 7.089 2.842 -5.422 1.00 90.50 175 TYR A O 1
ATOM 1468 N N . VAL A 1 176 ? 6.886 4.645 -6.750 1.00 86.69 176 VAL A N 1
ATOM 1469 C CA . VAL A 1 176 ? 6.404 5.570 -5.716 1.00 86.69 176 VAL A CA 1
ATOM 1470 C C . VAL A 1 176 ? 5.266 6.384 -6.308 1.00 86.69 176 VAL A C 1
ATOM 1472 O O . VAL A 1 176 ? 5.428 6.917 -7.393 1.00 86.69 176 VAL A O 1
ATOM 1475 N N . ASP A 1 177 ? 4.128 6.451 -5.616 1.00 84.38 177 ASP A N 1
ATOM 1476 C CA . ASP A 1 177 ? 2.977 7.279 -6.010 1.00 84.38 177 ASP A CA 1
ATOM 1477 C C . ASP A 1 177 ? 2.533 7.098 -7.473 1.00 84.38 177 ASP A C 1
ATOM 1479 O O . ASP A 1 177 ? 2.224 8.049 -8.174 1.00 84.38 177 ASP A O 1
ATOM 1483 N N . ASP A 1 178 ? 2.489 5.840 -7.919 1.00 83.44 178 ASP A N 1
ATOM 1484 C CA . ASP A 1 178 ? 2.176 5.426 -9.292 1.00 83.44 178 ASP A CA 1
ATOM 1485 C C . ASP A 1 178 ? 3.209 5.799 -10.376 1.00 83.44 178 ASP A C 1
ATOM 1487 O O . ASP A 1 178 ? 2.994 5.541 -11.563 1.00 83.44 178 ASP A O 1
ATOM 1491 N N . GLU A 1 179 ? 4.385 6.267 -9.964 1.00 89.38 179 GLU A N 1
ATOM 1492 C CA . GLU A 1 179 ? 5.508 6.619 -10.828 1.00 89.38 179 GLU A CA 1
ATOM 1493 C C . GLU A 1 179 ? 6.684 5.645 -10.668 1.00 89.38 179 GLU A C 1
ATOM 1495 O O . GLU A 1 179 ? 6.954 5.108 -9.589 1.00 89.38 179 GLU A O 1
ATOM 1500 N N . ILE A 1 180 ? 7.438 5.439 -11.746 1.00 90.62 180 ILE A N 1
ATOM 1501 C CA . ILE A 1 180 ? 8.733 4.755 -11.726 1.00 90.62 180 ILE A CA 1
ATOM 1502 C C . ILE A 1 180 ? 9.826 5.816 -11.620 1.00 90.62 180 ILE A C 1
ATOM 1504 O O . ILE A 1 180 ? 9.985 6.651 -12.503 1.00 90.62 180 ILE A O 1
ATOM 1508 N N . VAL A 1 181 ? 10.618 5.766 -10.557 1.00 89.25 181 VAL A N 1
ATOM 1509 C CA . VAL A 1 181 ? 11.683 6.736 -10.280 1.00 89.25 181 VAL A CA 1
ATOM 1510 C C . VAL A 1 181 ? 13.040 6.064 -10.423 1.00 89.25 181 VAL A C 1
ATOM 1512 O O . VAL A 1 181 ? 13.315 5.073 -9.741 1.00 89.25 181 VAL A O 1
ATOM 1515 N N . PHE A 1 182 ? 13.906 6.632 -11.258 1.00 85.56 182 PHE A N 1
ATOM 1516 C CA . PHE A 1 182 ? 15.279 6.176 -11.465 1.00 85.56 182 PHE A CA 1
ATOM 1517 C C . PHE A 1 182 ? 16.247 6.915 -10.538 1.00 85.56 182 PHE A C 1
ATOM 1519 O O . PHE A 1 182 ? 16.126 8.117 -10.297 1.00 85.56 182 PHE A O 1
ATOM 1526 N N . SER A 1 183 ? 17.235 6.187 -10.013 1.00 68.56 183 SER A N 1
ATOM 1527 C CA . SER A 1 183 ? 18.192 6.727 -9.029 1.00 68.56 183 SER A CA 1
ATOM 1528 C C . SER A 1 183 ? 19.218 7.698 -9.631 1.00 68.56 183 SER A C 1
ATOM 1530 O O . SER A 1 183 ? 19.784 8.527 -8.919 1.00 68.56 183 SER A O 1
ATOM 1532 N N . TYR A 1 184 ? 19.478 7.573 -10.932 1.00 65.69 184 TYR A N 1
ATOM 1533 C CA . TYR A 1 184 ? 20.361 8.420 -11.727 1.00 65.69 184 TYR A CA 1
ATOM 1534 C C . TYR A 1 184 ? 19.739 8.525 -13.121 1.00 65.69 184 TYR A C 1
ATOM 1536 O O . TYR A 1 184 ? 19.219 7.527 -13.605 1.00 65.69 184 TYR A O 1
ATOM 1544 N N . GLY A 1 185 ? 19.780 9.689 -13.766 1.00 58.00 185 GLY A N 1
ATOM 1545 C CA . GLY A 1 185 ? 19.361 9.803 -15.164 1.00 58.00 185 GLY A CA 1
ATOM 1546 C C . GLY A 1 185 ? 20.298 9.050 -16.111 1.00 58.00 185 GLY A C 1
ATOM 1547 O O . GLY A 1 185 ? 21.273 8.412 -15.694 1.00 58.00 185 GLY A O 1
ATOM 1548 N N . TRP A 1 186 ? 20.009 9.129 -17.406 1.00 56.78 186 TRP A N 1
ATOM 1549 C CA . TRP A 1 186 ? 20.721 8.385 -18.441 1.00 56.78 186 TRP A CA 1
ATOM 1550 C C . TRP A 1 186 ? 22.224 8.717 -18.445 1.00 56.78 186 TRP A C 1
ATOM 1552 O O . TRP A 1 186 ? 22.640 9.834 -18.749 1.00 56.78 186 TRP A O 1
ATOM 1562 N N . LYS A 1 187 ? 23.077 7.751 -18.075 1.00 48.69 187 LYS A N 1
ATOM 1563 C CA . LYS A 1 187 ? 24.535 7.941 -18.091 1.00 48.69 187 LYS A CA 1
ATOM 1564 C C . LYS A 1 187 ? 25.052 7.974 -19.529 1.00 48.69 187 LYS A C 1
ATOM 1566 O O . LYS A 1 187 ? 25.097 6.941 -20.188 1.00 48.69 187 LYS A O 1
ATOM 1571 N N . ASP A 1 188 ? 25.554 9.125 -19.961 1.00 43.31 188 ASP A N 1
ATOM 1572 C CA . ASP A 1 188 ? 26.486 9.202 -21.085 1.00 43.31 188 ASP A CA 1
ATOM 1573 C C . ASP A 1 188 ? 27.915 8.983 -20.553 1.00 43.31 188 ASP A C 1
ATOM 1575 O O . ASP A 1 188 ? 28.401 9.733 -19.703 1.00 43.31 188 ASP A O 1
ATOM 1579 N N . GLU A 1 189 ? 28.598 7.936 -21.025 1.00 41.19 189 GLU A N 1
ATOM 1580 C CA . GLU A 1 189 ? 29.911 7.470 -20.534 1.00 41.19 189 GLU A CA 1
ATOM 1581 C C . GLU A 1 189 ? 31.035 8.524 -20.607 1.00 41.19 189 GLU A C 1
ATOM 1583 O O . GLU A 1 189 ? 32.128 8.307 -20.085 1.00 41.19 189 GLU A O 1
ATOM 1588 N N . LYS A 1 190 ? 30.797 9.671 -21.251 1.00 42.00 190 LYS A N 1
ATOM 1589 C CA . LYS A 1 190 ? 31.813 10.701 -21.507 1.00 42.00 190 LYS A CA 1
ATOM 1590 C C . LYS A 1 190 ? 31.744 11.930 -20.603 1.00 42.00 190 LYS A C 1
ATOM 1592 O O . LYS A 1 190 ? 32.618 12.791 -20.716 1.00 42.00 190 LYS A O 1
ATOM 1597 N N . ARG A 1 191 ? 30.752 12.060 -19.718 1.00 41.12 191 ARG A N 1
ATOM 1598 C CA . ARG A 1 191 ? 30.622 13.235 -18.837 1.00 41.12 191 ARG A CA 1
ATOM 1599 C C . ARG A 1 191 ? 30.398 12.784 -17.397 1.00 41.12 191 ARG A C 1
ATOM 1601 O O . ARG A 1 191 ? 29.630 11.866 -17.140 1.00 41.12 191 ARG A O 1
ATOM 1608 N N . GLY A 1 192 ? 31.146 13.386 -16.467 1.00 47.41 192 GLY A N 1
ATOM 1609 C CA . GLY A 1 192 ? 31.111 13.046 -15.040 1.00 47.41 192 GLY A CA 1
ATOM 1610 C C . GLY A 1 192 ? 29.690 13.042 -14.475 1.00 47.41 192 GLY A C 1
ATOM 1611 O O . GLY A 1 192 ? 28.812 13.675 -15.042 1.00 47.41 192 GLY A O 1
ATOM 1612 N N . VAL A 1 193 ? 29.485 12.315 -13.370 1.00 43.62 193 VAL A N 1
ATOM 1613 C CA . VAL A 1 193 ? 28.181 12.054 -12.728 1.00 43.62 193 VAL A CA 1
ATOM 1614 C C . VAL A 1 193 ? 27.311 13.315 -12.671 1.00 43.62 193 VAL A C 1
ATOM 1616 O O . VAL A 1 193 ? 27.433 14.118 -11.746 1.00 43.62 193 VAL A O 1
ATOM 1619 N N . ILE A 1 194 ? 26.418 13.483 -13.644 1.00 51.81 194 ILE A N 1
ATOM 1620 C CA . ILE A 1 194 ? 25.357 14.480 -13.571 1.00 51.81 194 ILE A CA 1
ATOM 1621 C C . ILE A 1 194 ? 24.235 13.798 -12.794 1.00 51.81 194 ILE A C 1
ATOM 1623 O O . ILE A 1 194 ? 23.752 12.734 -13.181 1.00 51.81 194 ILE A O 1
ATOM 1627 N N . LYS A 1 195 ? 23.891 14.347 -11.626 1.00 55.06 195 LYS A N 1
ATOM 1628 C CA . LYS A 1 195 ? 22.764 13.868 -10.819 1.00 55.06 195 LYS A CA 1
ATOM 1629 C C . LYS A 1 195 ? 21.469 14.310 -11.495 1.00 55.06 195 LYS A C 1
ATOM 1631 O O . LYS A 1 195 ? 20.866 15.288 -11.068 1.00 55.06 195 LYS A O 1
ATOM 1636 N N . ASN A 1 196 ? 21.094 13.620 -12.560 1.00 65.31 196 ASN A N 1
ATOM 1637 C CA . ASN A 1 196 ? 19.780 13.780 -13.157 1.00 65.31 196 ASN A CA 1
ATOM 1638 C C . ASN A 1 196 ? 18.802 12.877 -12.404 1.00 65.31 196 ASN A C 1
ATOM 1640 O O . ASN A 1 196 ? 19.169 11.763 -12.017 1.00 65.31 196 ASN A O 1
ATOM 1644 N N . LYS A 1 197 ? 17.590 13.365 -12.160 1.00 76.81 197 LYS A N 1
ATOM 1645 C CA . LYS A 1 197 ? 16.476 12.553 -11.667 1.00 76.81 197 LYS A CA 1
ATOM 1646 C C . LYS A 1 197 ? 15.563 12.295 -12.855 1.00 76.81 197 LYS A C 1
ATOM 1648 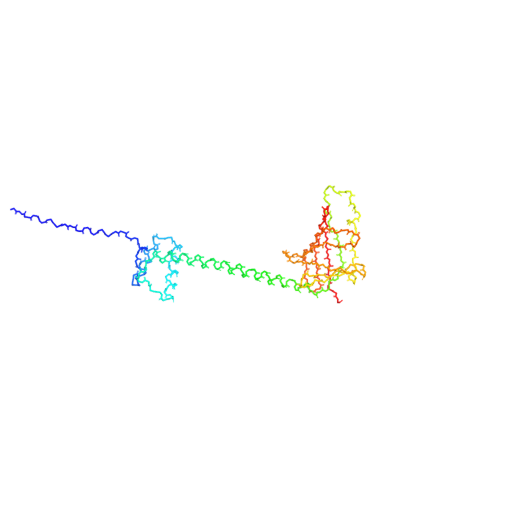O O . LYS A 1 197 ? 15.114 13.249 -13.478 1.00 76.81 197 LYS A O 1
ATOM 1653 N N . THR A 1 198 ? 15.290 11.028 -13.140 1.00 82.88 198 THR A N 1
ATOM 1654 C CA . THR A 1 198 ? 14.324 10.643 -14.171 1.00 82.88 198 THR A CA 1
ATOM 1655 C C . THR A 1 198 ? 13.140 9.970 -13.497 1.00 82.88 198 THR A C 1
ATOM 1657 O O . THR A 1 198 ? 13.319 9.073 -12.670 1.00 82.88 198 THR A O 1
ATOM 1660 N N . THR A 1 199 ? 11.939 10.404 -13.850 1.00 87.50 199 THR A N 1
ATOM 1661 C CA . THR A 1 199 ? 10.680 9.819 -13.392 1.00 87.50 199 THR A CA 1
ATOM 1662 C C . THR A 1 199 ? 9.831 9.459 -14.601 1.00 87.50 199 THR A C 1
ATOM 1664 O O . THR A 1 199 ? 9.733 10.257 -15.526 1.00 87.50 199 THR A O 1
ATOM 1667 N N . PHE A 1 200 ? 9.204 8.287 -14.585 1.00 90.88 200 PHE A N 1
ATOM 1668 C CA . PHE A 1 200 ? 8.171 7.880 -15.530 1.00 90.88 200 PHE A CA 1
ATOM 1669 C C . PHE A 1 200 ? 6.821 7.809 -14.818 1.00 90.88 200 PHE A C 1
ATOM 1671 O O . PHE A 1 200 ? 6.603 6.942 -13.971 1.00 90.88 200 PHE A O 1
ATOM 1678 N N . GLU A 1 201 ? 5.899 8.679 -15.200 1.00 90.88 201 GLU A N 1
ATOM 1679 C CA . GLU A 1 201 ? 4.487 8.561 -14.850 1.00 90.88 201 GLU A CA 1
ATOM 1680 C C . GLU A 1 201 ? 3.819 7.591 -15.831 1.00 90.88 201 GLU A C 1
ATOM 1682 O O . GLU A 1 201 ? 3.928 7.756 -17.048 1.00 90.88 201 GLU A O 1
ATOM 1687 N N . ILE A 1 202 ? 3.151 6.555 -15.318 1.00 90.00 202 ILE A N 1
ATOM 1688 C CA . ILE A 1 202 ? 2.465 5.567 -16.159 1.00 90.00 202 ILE A CA 1
ATOM 1689 C C . ILE A 1 202 ? 1.185 6.185 -16.720 1.00 90.00 202 ILE A C 1
ATOM 1691 O O . ILE A 1 202 ? 0.251 6.457 -15.971 1.00 90.00 202 ILE A O 1
ATOM 1695 N N . LEU A 1 203 ? 1.131 6.362 -18.041 1.00 87.75 203 LEU A N 1
ATOM 1696 C CA . LEU A 1 203 ? -0.047 6.885 -18.735 1.00 87.75 203 LEU A CA 1
ATOM 1697 C C . LEU A 1 203 ? -1.031 5.759 -19.053 1.00 87.75 203 LEU A C 1
ATOM 1699 O O . LEU A 1 203 ? -2.202 5.839 -18.697 1.00 87.75 203 LEU A O 1
ATOM 1703 N N . ASP A 1 204 ? -0.525 4.692 -19.675 1.00 85.88 204 ASP A N 1
ATOM 1704 C CA . ASP A 1 204 ? -1.293 3.504 -20.044 1.00 85.88 204 ASP A CA 1
ATOM 1705 C C . ASP A 1 204 ? -0.440 2.254 -19.811 1.00 85.88 204 ASP A C 1
ATOM 1707 O O . ASP A 1 204 ? 0.740 2.227 -20.174 1.00 85.88 204 ASP A O 1
ATOM 1711 N N . LEU A 1 205 ? -1.038 1.204 -19.249 1.00 87.38 205 LEU A N 1
ATOM 1712 C CA . LEU A 1 205 ? -0.393 -0.094 -19.059 1.00 87.38 205 LEU A CA 1
ATOM 1713 C C . LEU A 1 205 ? -1.367 -1.219 -19.413 1.00 87.38 205 LEU A C 1
ATOM 1715 O O . LEU A 1 205 ? -2.286 -1.531 -18.656 1.00 87.38 205 LEU A O 1
ATOM 1719 N N . GLU A 1 206 ? -1.141 -1.811 -20.580 1.00 86.44 206 GLU A N 1
ATOM 1720 C CA . GLU A 1 206 ? -1.885 -2.931 -21.152 1.00 86.44 206 GLU A CA 1
ATOM 1721 C C . GLU A 1 206 ? -0.924 -4.095 -21.451 1.00 86.44 206 GLU A C 1
ATOM 1723 O O . GLU A 1 206 ? 0.295 -3.935 -21.418 1.00 86.44 206 GLU A O 1
ATOM 1728 N N . ASP A 1 207 ? -1.459 -5.267 -21.799 1.00 84.06 207 ASP A N 1
ATOM 1729 C CA . ASP A 1 207 ? -0.664 -6.489 -22.020 1.00 84.06 207 ASP A CA 1
ATOM 1730 C C . ASP A 1 207 ? 0.460 -6.330 -23.066 1.00 84.06 207 ASP A C 1
ATOM 1732 O O . ASP A 1 207 ? 1.493 -7.000 -22.984 1.00 84.06 207 ASP A O 1
ATOM 1736 N N . GLU A 1 208 ? 0.258 -5.449 -24.050 1.00 85.88 208 GLU A N 1
ATOM 1737 C CA . GLU A 1 208 ? 1.157 -5.249 -25.193 1.00 85.88 208 GLU A CA 1
ATOM 1738 C C . GLU A 1 208 ? 1.750 -3.834 -25.269 1.00 85.88 208 GLU A C 1
ATOM 1740 O O . GLU A 1 208 ? 2.690 -3.606 -26.038 1.00 85.88 208 GLU A O 1
ATOM 1745 N N . ILE A 1 209 ? 1.221 -2.880 -24.496 1.00 85.31 209 ILE A N 1
ATOM 1746 C CA . ILE A 1 209 ? 1.558 -1.453 -24.581 1.00 85.31 209 ILE A CA 1
ATOM 1747 C C . ILE A 1 209 ? 1.837 -0.906 -23.187 1.00 85.31 209 ILE A C 1
ATOM 1749 O O . ILE A 1 209 ? 1.055 -1.100 -22.262 1.00 85.31 209 ILE A O 1
ATOM 1753 N N . PHE A 1 210 ? 2.923 -0.150 -23.074 1.00 88.56 210 PHE A N 1
ATOM 1754 C CA . PHE A 1 210 ? 3.285 0.556 -21.858 1.00 88.56 210 PHE A CA 1
ATOM 1755 C C . PHE A 1 210 ? 3.721 1.980 -22.214 1.00 88.56 210 PHE A C 1
ATOM 1757 O O . PHE A 1 210 ? 4.808 2.202 -22.748 1.00 88.56 210 PHE A O 1
ATOM 1764 N N . ASN A 1 211 ? 2.839 2.952 -21.989 1.00 86.50 211 ASN A N 1
ATOM 1765 C CA . ASN A 1 211 ? 3.099 4.359 -22.278 1.00 86.50 211 ASN A CA 1
ATOM 1766 C C . ASN A 1 211 ? 3.424 5.099 -20.986 1.00 86.50 211 ASN A C 1
ATOM 1768 O O . ASN A 1 211 ? 2.713 4.957 -19.990 1.00 86.50 211 ASN A O 1
ATOM 1772 N N . VAL A 1 212 ? 4.456 5.936 -21.026 1.00 89.06 212 VAL A N 1
ATOM 1773 C CA . VAL A 1 212 ? 4.865 6.749 -19.881 1.00 89.06 212 VAL A CA 1
ATOM 1774 C C . VAL A 1 212 ? 5.124 8.194 -20.286 1.00 89.06 212 VAL A C 1
ATOM 1776 O O . VAL A 1 212 ? 5.552 8.469 -21.408 1.00 89.06 212 VAL A O 1
ATOM 1779 N N . SER A 1 213 ? 4.885 9.114 -19.360 1.00 86.25 213 SER A N 1
ATOM 1780 C CA . SER A 1 213 ? 5.408 10.476 -19.413 1.00 86.25 213 SER A CA 1
ATOM 1781 C C . SER A 1 213 ? 6.708 10.502 -18.619 1.00 86.25 213 SER A C 1
ATOM 1783 O O . SER A 1 213 ? 6.719 10.236 -17.421 1.00 86.25 213 SER A O 1
ATOM 1785 N N . GLU A 1 214 ? 7.818 10.774 -19.288 1.00 85.88 214 GLU A N 1
ATOM 1786 C CA . GLU A 1 214 ? 9.115 10.979 -18.668 1.00 85.88 214 GLU A CA 1
ATOM 1787 C C . GLU A 1 214 ? 9.291 12.443 -18.270 1.00 85.88 214 GLU A C 1
ATOM 1789 O O . GLU A 1 214 ? 9.065 13.358 -19.063 1.00 85.88 214 GLU A O 1
ATOM 1794 N N . VAL A 1 215 ? 9.794 12.644 -17.057 1.00 82.69 215 VAL A N 1
ATOM 1795 C CA . VAL A 1 215 ? 10.370 13.905 -16.605 1.00 82.69 215 VAL A CA 1
ATOM 1796 C C . VAL A 1 215 ? 11.830 13.657 -16.244 1.00 82.69 215 VAL A C 1
ATOM 1798 O O . VAL A 1 215 ? 12.117 12.896 -15.321 1.00 82.69 215 VAL A O 1
ATOM 1801 N N . GLU A 1 216 ? 12.751 14.295 -16.961 1.00 77.38 216 GLU A N 1
ATOM 1802 C CA . GLU A 1 216 ? 14.172 14.325 -16.616 1.00 77.38 216 GLU A CA 1
ATOM 1803 C C . GLU A 1 216 ? 14.536 15.708 -16.070 1.00 77.38 216 GLU A C 1
ATOM 1805 O O . GLU A 1 216 ? 14.477 16.719 -16.771 1.00 77.38 216 GLU A O 1
ATOM 1810 N N . GLU A 1 217 ? 14.928 15.749 -14.801 1.00 73.56 217 GLU A N 1
ATOM 1811 C CA . GLU A 1 217 ? 15.386 16.950 -14.112 1.00 73.56 217 GLU A CA 1
ATOM 1812 C C . GLU A 1 217 ? 16.913 16.930 -14.008 1.00 73.56 217 GLU A C 1
ATOM 1814 O O . GLU A 1 217 ? 17.505 16.024 -13.417 1.00 73.56 217 GLU A O 1
ATOM 1819 N N . SER A 1 218 ? 17.555 17.964 -14.543 1.00 69.75 218 SER A N 1
ATOM 1820 C CA . SER A 1 218 ? 18.980 18.256 -14.370 1.00 69.75 218 SER A CA 1
ATOM 1821 C C . SER A 1 218 ? 19.158 19.651 -13.761 1.00 69.75 218 SER A C 1
ATOM 1823 O O . SER A 1 218 ? 18.196 20.409 -13.658 1.00 69.75 218 SER A O 1
ATOM 1825 N N . ILE A 1 219 ? 20.391 20.018 -13.378 1.00 65.31 219 ILE A N 1
ATOM 1826 C CA . ILE A 1 219 ? 20.710 21.246 -12.612 1.00 65.31 219 ILE A CA 1
ATOM 1827 C C . ILE A 1 219 ? 19.996 22.506 -13.143 1.00 65.31 219 ILE A C 1
ATOM 1829 O O . ILE A 1 219 ? 19.604 23.346 -12.342 1.00 65.31 219 ILE A O 1
ATOM 1833 N N . ASN A 1 220 ? 19.808 22.628 -14.462 1.00 61.50 220 ASN A N 1
ATOM 1834 C CA . ASN A 1 220 ? 19.220 23.816 -15.093 1.00 61.50 220 ASN A CA 1
ATOM 1835 C C . ASN A 1 220 ? 18.148 23.520 -16.156 1.00 61.50 220 ASN A C 1
ATOM 1837 O O . ASN A 1 220 ? 17.713 24.438 -16.852 1.00 61.50 220 ASN A O 1
ATOM 1841 N N . LEU A 1 221 ? 17.755 22.259 -16.326 1.00 61.66 221 LEU A N 1
ATOM 1842 C CA . LEU A 1 221 ? 16.894 21.845 -17.430 1.00 61.66 221 LEU A CA 1
ATOM 1843 C C . LEU A 1 221 ? 15.921 20.774 -16.957 1.00 61.66 221 LEU A C 1
ATOM 1845 O O . LEU A 1 221 ? 16.356 19.770 -16.389 1.00 61.66 221 LEU A O 1
ATOM 1849 N N . VAL A 1 222 ? 14.636 20.985 -17.244 1.00 68.12 222 VAL A N 1
ATOM 1850 C CA . VAL A 1 222 ? 13.594 19.969 -17.095 1.00 68.12 222 VAL A CA 1
ATOM 1851 C C . VAL A 1 222 ? 13.099 19.580 -18.483 1.00 68.12 222 VAL A C 1
ATOM 1853 O O . VAL A 1 222 ? 12.572 20.408 -19.233 1.00 68.12 222 VAL A O 1
ATOM 1856 N N . LEU A 1 223 ? 13.284 18.311 -18.824 1.00 69.62 223 LEU A N 1
ATOM 1857 C CA . LEU A 1 223 ? 12.792 17.712 -20.057 1.00 69.62 223 LEU A CA 1
ATOM 1858 C C . LEU A 1 223 ? 11.539 16.909 -19.744 1.00 69.62 223 LEU A C 1
ATOM 1860 O O . LEU A 1 223 ? 11.559 16.067 -18.851 1.00 69.62 223 LEU A O 1
ATOM 1864 N N . LYS A 1 224 ? 10.460 17.164 -20.486 1.00 74.31 224 LYS A N 1
ATOM 1865 C CA . LYS A 1 224 ? 9.246 16.349 -20.437 1.00 74.31 224 LYS A CA 1
ATOM 1866 C C . LYS A 1 224 ? 9.050 15.669 -21.778 1.00 74.31 224 LYS A C 1
ATOM 1868 O O . LYS A 1 224 ? 8.982 16.341 -22.813 1.00 74.31 224 LYS A O 1
ATOM 1873 N N . SER A 1 225 ? 8.962 14.348 -21.769 1.00 73.75 225 SER A N 1
ATOM 1874 C CA . SER A 1 225 ? 8.794 13.557 -22.981 1.00 73.75 225 SER A CA 1
ATOM 1875 C C . SER A 1 225 ? 7.717 12.496 -22.798 1.00 73.75 225 SER A C 1
ATOM 1877 O O . SER A 1 225 ? 7.497 12.006 -21.699 1.00 73.75 225 SER A O 1
ATOM 1879 N N . THR A 1 226 ? 7.024 12.135 -23.874 1.00 79.12 226 THR A N 1
ATOM 1880 C CA . THR A 1 226 ? 6.160 10.950 -23.861 1.00 79.12 226 THR A CA 1
ATOM 1881 C C . THR A 1 226 ? 6.914 9.794 -24.501 1.00 79.12 226 THR A C 1
ATOM 1883 O O . THR A 1 226 ? 7.338 9.902 -25.660 1.00 79.12 226 THR A O 1
ATOM 1886 N N . ILE A 1 227 ? 7.036 8.679 -23.777 1.00 80.88 227 ILE A N 1
ATOM 1887 C CA . ILE A 1 227 ? 7.661 7.448 -24.255 1.00 80.88 227 ILE A CA 1
ATOM 1888 C C . ILE A 1 227 ? 6.590 6.392 -24.494 1.00 80.88 227 ILE A C 1
ATOM 1890 O O . ILE A 1 227 ? 5.841 6.015 -23.594 1.00 80.88 227 ILE A O 1
ATOM 1894 N N . LYS A 1 228 ? 6.539 5.882 -25.726 1.00 83.38 228 LYS A N 1
ATOM 1895 C CA . LYS A 1 228 ? 5.690 4.737 -26.077 1.00 83.38 228 LYS A CA 1
ATOM 1896 C C . LYS A 1 228 ? 6.511 3.467 -26.109 1.00 83.38 228 LYS A C 1
ATOM 1898 O O . LYS A 1 228 ? 7.482 3.390 -26.871 1.00 83.38 228 LYS A O 1
ATOM 1903 N N . MET A 1 229 ? 6.089 2.471 -25.340 1.00 87.06 229 MET A N 1
ATOM 1904 C CA . MET A 1 229 ? 6.729 1.167 -25.317 1.00 87.06 229 MET A CA 1
ATOM 1905 C C . MET A 1 229 ? 5.768 0.070 -25.763 1.00 87.06 229 MET A C 1
ATOM 1907 O O . MET A 1 229 ? 4.569 0.117 -25.492 1.00 87.06 229 MET A O 1
ATOM 1911 N N . ARG A 1 230 ? 6.310 -0.931 -26.456 1.00 86.38 230 ARG A N 1
ATOM 1912 C CA . ARG A 1 230 ? 5.582 -2.144 -26.837 1.00 86.38 230 ARG A CA 1
ATOM 1913 C C . ARG A 1 230 ? 6.358 -3.349 -26.365 1.00 86.38 230 ARG A C 1
ATOM 1915 O O . ARG A 1 230 ? 7.588 -3.362 -26.443 1.00 86.38 230 ARG A O 1
ATOM 1922 N N . LYS A 1 231 ? 5.636 -4.366 -25.936 1.00 87.88 231 LYS A N 1
ATOM 1923 C CA . LYS A 1 231 ? 6.216 -5.662 -25.626 1.00 87.88 231 LYS A CA 1
ATOM 1924 C C . LYS A 1 231 ? 6.935 -6.235 -26.851 1.00 87.88 231 LYS A C 1
ATOM 1926 O O . LYS A 1 231 ? 6.432 -6.142 -27.974 1.00 87.88 231 LYS A O 1
ATOM 1931 N N . ILE A 1 232 ? 8.131 -6.770 -26.635 1.00 85.81 232 ILE A N 1
ATOM 1932 C CA . ILE A 1 232 ? 8.936 -7.448 -27.656 1.00 85.81 232 ILE A CA 1
ATOM 1933 C C . ILE A 1 232 ? 9.414 -8.800 -27.119 1.00 85.81 232 ILE A C 1
ATOM 1935 O O . ILE A 1 232 ? 9.644 -8.943 -25.917 1.00 85.81 232 ILE A O 1
ATOM 1939 N N . GLU A 1 233 ? 9.521 -9.783 -28.013 1.00 77.81 233 GLU A N 1
ATOM 1940 C CA . GLU A 1 233 ? 9.973 -11.150 -27.706 1.00 77.81 233 GLU A CA 1
ATOM 1941 C C . GLU A 1 233 ? 11.505 -11.262 -27.587 1.00 77.81 233 GLU A C 1
ATOM 1943 O O . GLU A 1 233 ? 12.244 -10.471 -28.230 1.00 77.81 233 GLU A O 1
#

pLDDT: mean 78.42, std 18.79, range [37.47, 96.94]

Secondary structure (DSSP, 8-state):
------------------GGGSBP-TTTHHHHHHHHHHHS-HHHHHHHHHHHHHHHHTT---TT-BHHHHHHHHHHHHHHHHHHHHHHHHHHHHHHHHHHHHHHHHHHBT-EEEEEEEEEEEEEE-GGGTTS-GGGTS--B---TTT-EEEE-TTSEEEEE-SSTT-EEEEEEEEETTEEEESS----TTS-----EEEEEEEEE-SSEEEEEEEEEETTEEEEEEEEEEE--

Organism: NCBI:txid76595

Sequence (233 aa):
MKKIIVIPLLLIFIGCSKAIEKKYKKASETEDLLAIRKEIKVYDYKVLKWQLSFLKSNKEDLSSKRYQEMLANGKERWNDTLAKRKSNLEEQKQKEEEALKKQKIKLFCNIKWGMYYYKPDYLEVNPDVVESNPELAEKAFKLDPNNSWIIFYEDGTCEVKFNDPDKTAIQNWSYVDDEIVFSYGWKDEKRGVIKNKTTFEILDLEDEIFNVSEVEESINLVLKSTIKMRKIE

Radius of gyration: 36.95 Å; chains: 1; bounding box: 83×46×117 Å

Foldseek 3Di:
DDDDDDDDPPPPCPPCDQLQQDQDDPVCNVVSLVSVPVVDDPVLSVLLVVLVVVCVVVVHDRRGPGSNNSSVVSVVVVVVVVVVVVVVVVVVVVVVVVVVVVVVCVLQAPFKWFWAWKQQPDKDFQPVGVVPDPPVNVDTDGWDSVQWIKHAHPVQKMWTGGNPNVDIDIWGWDQDPQKIKTQAPDDDPPDPGFRKIKIWRFPDGDNFKTKTWIWIDTPGITTTIIIIITTDD